Protein 4CSJ (pdb70)

InterPro domains:
  IPR000536 Nuclear hormone receptor, ligand-binding domain [PF00104] (558-735)
  IPR000536 Nuclear hormone receptor, ligand-binding domain [PS51843] (524-758)
  IPR000536 Nuclear hormone receptor, ligand-binding domain [SM00430] (565-729)
  IPR001409 Glucocorticoid receptor [PF02155] (26-401)
  IPR001409 Glucocorticoid receptor [PR00528] (26-46)
  IPR001409 Glucocorticoid receptor [PR00528] (76-96)
  IPR001409 Glucocorticoid receptor [PR00528] (109-129)
  IPR001409 Glucocorticoid receptor [PR00528] (275-296)
  IPR001409 Glucocorticoid receptor [PR00528] (322-340)
  IPR001409 Glucocorticoid receptor [PR00528] (382-401)
  IPR001628 Zinc finger, nuclear hormone receptor-type [PF00105] (420-487)
  IPR001628 Zinc finger, nuclear hormone receptor-type [PR00047] (421-437)
  IPR001628 Zinc finger, nuclear hormone receptor-type [PR00047] (437-452)
  IPR001628 Zinc finger, nuclear hormone receptor-type [PR00047] (470-478)
  IPR001628 Zinc finger, nuclear hormone receptor-type [PR00047] (478-486)
  IPR001628 Zinc finger, nuclear hormone receptor-type [PS00031] (421-447)
  IPR001628 Zinc fi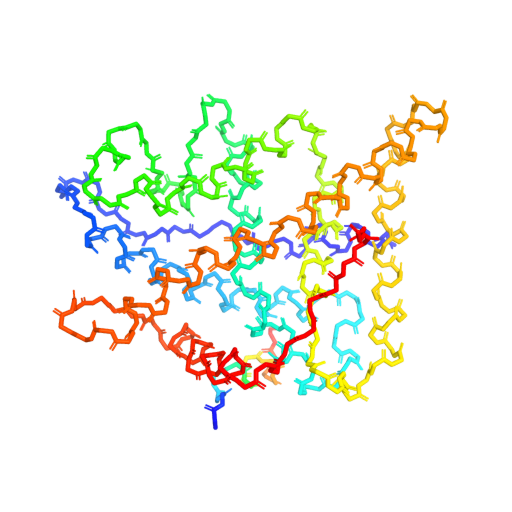nger, nuclear hormone receptor-type [PS51030] (418-493)
  IPR001628 Zinc finger, nuclear hormone receptor-type [SM00399] (418-489)
  IPR001723 Nuclear hormone receptor [PR00398] (482-492)
  IPR001723 Nuclear hormone receptor [PR00398] (566-587)

B-factor: mean 52.76, std 16.34, range [29.4, 136.4]

Foldseek 3Di:
DDLLVLLVVLPFDADALPDDVVDDDAPLVLLQSLQVLLLVVLVSVLVSQCSRPLSVVFPPVQNVQLSLVLSLLLLLLVQLVVQLVVDPPGWGPSHVNDICDPVNCPHPPNVLLCVLSPVSNVLCNVLVPDPSLSSLLSSLSSLFKAWPVGGPPRVSSVVSNVVSLVSNLVVLPVVDDDDVRSVVSSCSSLVSSLCSVVSVVSNVVVVLVCLPPCVSVRDHPPSVNVSSVVVVVCVVVVTMDGDGPDD/DPVVVVCVVPDDD

Radius of gyration: 18.14 Å; Cα contacts (8 Å, |Δi|>4): 291; chains: 2; bounding box: 51×47×48 Å

Organism: Homo sapiens (NCBI:txid9606)

GO terms:
  GO:0005634 nucleus (C, IDA)
  GO:0001228 DNA-binding transcription activator activity, RNA polymerase II-specific (F, IDA)
  GO:0071385 cellular response to glucocorticoid stimulus (P, IDA)
  GO:1902895 positive regulatio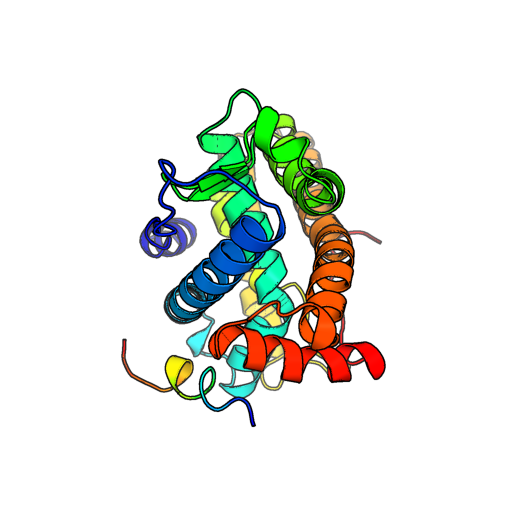n of miRNA transcription (P, IDA)
  GO:1990837 sequence-specific double-stranded DNA binding (F, IDA)
  GO:0019901 protein kinase binding (F, IPI)
  GO:0000977 RNA polymerase II transcription regulatory region sequence-specific DNA binding (F, IDA)
  GO:0000978 RNA polymerase II cis-regulatory region sequence-specific DNA binding (F, IDA)
  GO:0001227 DNA-binding transcription repressor activity, RNA polymerase II-specific (F, IDA)
  GO:0045944 positive regulation of transcription by RNA polymerase II (P, IDA)
  GO:0000122 negative regulation of transcription by RNA polymerase II (P, IDA)
  GO:0005515 protein binding (F, IPI)
  GO:0004879 nuclear receptor activity (F, IDA)
  GO:0005496 steroid binding (F, IDA)
  GO:0005737 cytoplasm (C, IDA)
  GO:0016607 nuclear speck (C, IDA)
  GO:0003700 DNA-binding transcription factor activity (F, IDA)
  GO:0006355 regulation of DNA-templated transcription (P, IDA)
  GO:0071383 cellular response to steroid hormone stimulus (P, IDA)
  GO:1990239 steroid hormone binding (F, IDA)

Sequence (260 aa):
PTLVSLLEVIEPEVLYAGYDSSVPDSTWRIMTTLNMLGGRQMIAAVKWAKAIPGFRNLHLDDQMTLLQYSWMSLMAFALGWRSYRQSSANLLCFAPDLIINEQRMTLPDMYDQCKHMLYVSSELHRLQVSYEEYLCMKTLLLLSSVPKDGLKSQELFDEIRMTYIKELGKAIVKREGNSSQNWQRFYQLTKLLDSMHEVVENLLNYCFQTFLDKTMSIEFPEMLAEIITNQIPKYSNGNIKKLLFHQENALLRRYLLDKDD

CATH classification: 1.10.565.10

Structure (mmCIF, N/CA/C/O backbone):
data_4CSJ
#
_entry.id   4CSJ
#
_cell.length_a   84.354
_cell.length_b   84.354
_cell.length_c   105.669
_cell.angle_alpha   90.00
_cell.angle_beta   90.00
_cell.angle_gamma   120.00
#
_symmetry.space_group_name_H-M   'P 32 2 1'
#
loop_
_entity.id
_entity.type
_entity.pdbx_description
1 polymer 'GLUCOCORTICOID RECEPTOR'
2 polymer 'NUCLEAR RECEPTOR COACTIVATOR 2'
3 non-polymer 1,2-ETHANEDIOL
4 non-polymer N-[(2S)-1-[[1-(4-fluorophenyl)indazol-4-yl]amino]propan-2-yl]-2,4,6-trimethyl-benzenesulfonamide
5 water water
#
loop_
_atom_site.group_PDB
_atom_site.id
_atom_site.type_symbol
_atom_site.label_atom_id
_atom_site.label_alt_id
_atom_site.label_comp_id
_atom_site.label_asym_id
_atom_site.label_entity_id
_atom_site.label_seq_id
_atom_site.pdbx_PDB_ins_code
_atom_site.Cartn_x
_atom_site.Cartn_y
_atom_site.Cartn_z
_atom_site.occupancy
_atom_site.B_iso_or_equiv
_atom_site.auth_seq_id
_atom_site.auth_comp_id
_atom_site.auth_asym_id
_atom_site.auth_atom_id
_atom_site.pdbx_PDB_model_num
ATOM 1 N N . PRO A 1 33 ? 23.328 24.163 40.866 1.00 70.50 530 PRO A N 1
ATOM 2 C CA . PRO A 1 33 ? 24.042 24.488 39.619 1.00 69.12 530 PRO A CA 1
ATOM 3 C C . PRO A 1 33 ? 23.144 25.167 38.594 1.00 67.43 530 PRO A C 1
ATOM 4 O O . PRO A 1 33 ? 22.032 24.688 38.357 1.00 67.09 530 PRO A O 1
ATOM 8 N N . THR A 1 34 ? 23.617 26.285 37.986 1.00 59.98 531 THR A N 1
ATOM 9 C CA . THR A 1 34 ? 22.858 26.991 36.940 1.00 58.10 531 THR A CA 1
ATOM 10 C C . THR A 1 34 ? 22.778 26.100 35.687 1.00 59.05 531 THR A C 1
ATOM 11 O O . THR A 1 34 ? 23.608 25.200 35.510 1.00 58.42 531 THR A O 1
ATOM 15 N N . LEU A 1 35 ? 21.786 26.343 34.831 1.00 52.70 532 LEU A N 1
ATOM 16 C CA . LEU A 1 35 ? 21.633 25.557 33.620 1.00 51.26 532 LEU A CA 1
ATOM 17 C C . LEU A 1 35 ? 22.787 25.799 32.650 1.00 49.89 532 LEU A C 1
ATOM 18 O O . LEU A 1 35 ? 23.371 24.838 32.174 1.00 48.93 532 LEU A O 1
ATOM 23 N N . VAL A 1 36 ? 23.203 27.058 32.479 1.00 44.93 533 VAL A N 1
ATOM 24 C CA . VAL A 1 36 ? 24.327 27.417 31.613 1.00 44.37 533 VAL A CA 1
ATOM 25 C C . VAL A 1 36 ? 25.658 26.781 32.111 1.00 47.37 533 VAL A C 1
ATOM 26 O O . VAL A 1 36 ? 26.467 26.361 31.277 1.00 46.05 533 VAL A O 1
ATOM 30 N N . SER A 1 37 ? 25.850 26.638 33.443 1.00 43.33 534 SER A N 1
ATOM 31 C CA . SER A 1 37 ? 27.086 26.013 33.962 1.00 42.58 534 SER A CA 1
ATOM 32 C C . SER A 1 37 ? 27.118 24.505 33.655 1.00 44.82 534 SER A C 1
ATOM 33 O O . SER A 1 37 ? 28.195 23.923 33.559 1.00 44.07 534 SER A O 1
ATOM 36 N N . LEU A 1 38 ? 25.931 23.882 33.519 1.00 41.90 535 LEU A N 1
ATOM 37 C CA . LEU A 1 38 ? 25.805 22.471 33.147 1.00 41.99 535 LEU A CA 1
ATOM 38 C C . LEU A 1 38 ? 26.173 22.296 31.650 1.00 46.05 535 LEU A C 1
ATOM 39 O O . LEU A 1 38 ? 26.761 21.288 31.288 1.00 47.25 535 LEU A O 1
ATOM 44 N N . LEU A 1 39 ? 25.893 23.312 30.813 1.00 41.36 536 LEU A N 1
ATOM 45 C CA . LEU A 1 39 ? 26.260 23.321 29.393 1.00 40.49 536 LEU A CA 1
ATOM 46 C C . LEU A 1 39 ? 27.752 23.575 29.251 1.00 44.80 536 LEU A C 1
ATOM 47 O O . LEU A 1 39 ? 28.397 23.022 28.359 1.00 44.63 536 LEU A O 1
ATOM 52 N N . GLU A 1 40 ? 28.304 24.414 30.132 1.00 41.34 537 GLU A N 1
ATOM 53 C CA . GLU A 1 40 ? 29.733 24.732 30.100 1.00 40.18 537 GLU A CA 1
ATOM 54 C C . GLU A 1 40 ? 30.583 23.497 30.390 1.00 41.96 537 GLU A C 1
ATOM 55 O O . GLU A 1 40 ? 31.539 23.242 29.675 1.00 41.58 537 GLU A O 1
ATOM 61 N N . VAL A 1 41 ? 30.257 22.761 31.450 1.00 38.47 538 VAL A N 1
ATOM 62 C CA . VAL A 1 41 ? 31.075 21.641 31.908 1.00 38.61 538 VAL A CA 1
ATOM 63 C C . VAL A 1 41 ? 31.140 20.484 30.881 1.00 42.53 538 VAL A C 1
ATOM 64 O O . VAL A 1 41 ? 32.121 19.751 30.866 1.00 42.83 538 VAL A O 1
ATOM 68 N N . ILE A 1 42 ? 30.156 20.377 29.984 1.00 38.82 539 ILE A N 1
ATOM 69 C CA . ILE A 1 42 ? 30.146 19.295 28.988 1.00 37.21 539 ILE A CA 1
ATOM 70 C C . ILE A 1 42 ? 30.755 19.725 27.635 1.00 40.16 539 ILE A C 1
ATOM 71 O O . ILE A 1 42 ? 30.718 18.943 26.688 1.00 40.62 539 ILE A O 1
ATOM 76 N N . GLU A 1 43 ? 31.379 20.912 27.571 1.00 34.62 540 GLU A N 1
ATOM 77 C CA . GLU A 1 43 ? 32.046 21.381 26.365 1.00 35.25 540 GLU A CA 1
ATOM 78 C C . GLU A 1 43 ? 33.063 20.346 25.885 1.00 41.66 540 GLU A C 1
ATOM 79 O O . GLU A 1 43 ? 33.970 19.984 26.640 1.00 41.71 540 GLU A O 1
ATOM 85 N N . PRO A 1 44 ? 32.914 19.851 24.637 1.00 39.35 541 PRO A N 1
ATOM 86 C CA . PRO A 1 44 ? 33.849 18.829 24.133 1.00 39.20 541 PRO A CA 1
ATOM 87 C C . PRO A 1 44 ? 35.310 19.268 24.156 1.00 43.10 541 PRO A C 1
ATOM 88 O O . PRO A 1 44 ? 35.602 20.451 23.982 1.00 42.96 541 PRO A O 1
ATOM 92 N N . GLU A 1 45 ? 36.225 18.311 24.374 1.00 40.34 542 GLU A N 1
ATOM 93 C CA . GLU A 1 45 ? 37.659 18.594 24.366 1.00 40.81 542 GLU A CA 1
ATOM 94 C C . GLU A 1 45 ? 38.104 18.920 22.940 1.00 44.70 542 GLU A C 1
ATOM 95 O O . GLU A 1 45 ? 37.449 18.494 21.991 1.00 43.82 542 GLU A O 1
ATOM 101 N N . VAL A 1 46 ? 39.203 19.682 22.799 1.00 41.20 543 VAL A N 1
ATOM 102 C CA . VAL A 1 46 ? 39.772 20.052 21.508 1.00 40.64 543 VAL A CA 1
ATOM 103 C C . VAL A 1 46 ? 40.425 18.821 20.853 1.00 43.93 543 VAL A C 1
ATOM 104 O O . VAL A 1 46 ? 41.254 18.160 21.471 1.00 43.81 543 VAL A O 1
ATOM 108 N N . LEU A 1 47 ? 39.993 18.475 19.636 1.00 40.17 544 LEU A N 1
ATOM 109 C CA . LEU A 1 47 ? 40.596 17.342 18.932 1.00 39.38 544 LEU A CA 1
ATOM 110 C C . LEU A 1 47 ? 41.655 17.827 17.940 1.00 43.20 544 LEU A C 1
ATOM 111 O O . LEU A 1 47 ? 41.531 18.916 17.375 1.00 40.86 544 LEU A O 1
ATOM 116 N N . TYR A 1 48 ? 42.695 17.014 17.740 1.00 42.41 545 TYR A N 1
ATOM 117 C CA . TYR A 1 48 ? 43.771 17.285 16.778 1.00 42.93 545 TYR A CA 1
ATOM 118 C C . TYR A 1 48 ? 43.456 16.563 15.468 1.00 43.38 545 TYR A C 1
ATOM 119 O O . TYR A 1 48 ? 42.898 15.483 15.507 1.00 41.10 545 TYR A O 1
ATOM 128 N N . ALA A 1 49 ? 43.823 17.138 14.321 1.00 38.97 546 ALA A N 1
ATOM 129 C CA . ALA A 1 49 ? 43.559 16.516 13.020 1.00 38.48 546 ALA A CA 1
ATOM 130 C C . ALA A 1 49 ? 44.513 15.363 12.697 1.00 46.86 546 ALA A C 1
ATOM 131 O O . ALA A 1 49 ? 44.121 14.434 11.997 1.00 47.86 546 ALA A O 1
ATOM 133 N N . GLY A 1 50 ? 45.739 15.425 13.222 1.00 44.70 547 GLY A N 1
ATOM 134 C CA . GLY A 1 50 ? 46.805 14.472 12.927 1.00 44.50 547 GLY A CA 1
ATOM 135 C C . GLY A 1 50 ? 47.413 14.845 11.587 1.00 48.95 547 GLY A C 1
ATOM 136 O O . GLY A 1 50 ? 47.800 13.981 10.795 1.00 48.40 547 GLY A O 1
ATOM 137 N N . TYR A 1 51 ? 47.456 16.154 11.316 1.00 46.74 548 TYR A N 1
ATOM 138 C CA . TYR A 1 51 ? 47.940 16.720 10.060 1.00 46.50 548 TYR A CA 1
ATOM 139 C C . TYR A 1 51 ? 49.457 16.997 10.068 1.00 54.01 548 TYR A C 1
ATOM 140 O O . TYR A 1 51 ? 49.937 17.884 10.784 1.00 51.60 548 TYR A O 1
ATOM 149 N N . ASP A 1 52 ? 50.194 16.216 9.250 1.00 54.93 549 ASP A N 1
ATOM 150 C CA . ASP A 1 52 ? 51.640 16.315 9.069 1.00 56.03 549 ASP A CA 1
ATOM 151 C C . ASP A 1 52 ? 51.957 17.550 8.217 1.00 60.72 549 ASP A C 1
ATOM 152 O O . ASP A 1 52 ? 51.884 17.481 6.986 1.00 61.18 549 ASP A O 1
ATOM 157 N N . SER A 1 53 ? 52.307 18.678 8.864 1.00 55.82 550 SER A N 1
ATOM 158 C CA . SER A 1 53 ? 52.613 19.929 8.158 1.00 56.00 550 SER A CA 1
ATOM 159 C C . SER A 1 53 ? 53.978 19.928 7.409 1.00 60.78 550 SER A C 1
ATOM 160 O O . SER A 1 53 ? 54.286 20.912 6.724 1.00 60.65 550 SER A O 1
ATOM 163 N N . SER A 1 54 ? 54.790 18.851 7.552 1.00 57.58 551 SER A N 1
ATOM 164 C CA . SER A 1 54 ? 56.081 18.711 6.861 1.00 58.50 551 SER A CA 1
ATOM 165 C C . SER A 1 54 ? 55.827 18.380 5.379 1.00 64.94 551 SER A C 1
ATOM 166 O O . SER A 1 54 ? 56.491 18.929 4.500 1.00 66.33 551 SER A O 1
ATOM 169 N N . VAL A 1 55 ? 54.820 17.515 5.122 1.00 60.98 552 VAL A N 1
ATOM 170 C CA . VAL A 1 55 ? 54.303 17.101 3.810 1.00 59.36 552 VAL A CA 1
ATOM 171 C C . VAL A 1 55 ? 53.566 18.350 3.234 1.00 60.09 552 VAL A C 1
ATOM 172 O O . VAL A 1 55 ? 52.979 19.109 4.018 1.00 60.37 552 VAL A O 1
ATOM 176 N N . PRO A 1 56 ? 53.620 18.640 1.909 1.00 52.22 553 PRO A N 1
ATOM 177 C CA . PRO A 1 56 ? 52.954 19.862 1.411 1.00 50.41 553 PRO A CA 1
ATOM 178 C C . PRO A 1 56 ? 51.429 19.779 1.435 1.00 51.47 553 PRO A C 1
ATOM 179 O O . PRO A 1 56 ? 50.876 18.691 1.598 1.00 51.86 553 PRO A O 1
ATOM 183 N N . ASP A 1 57 ? 50.753 20.929 1.284 1.00 44.91 554 ASP A N 1
ATOM 184 C CA . ASP A 1 57 ? 49.299 21.021 1.293 1.00 43.54 554 ASP A CA 1
ATOM 185 C C . ASP A 1 57 ? 48.669 20.761 -0.069 1.00 47.38 554 ASP A C 1
ATOM 186 O O . ASP A 1 57 ? 49.239 21.092 -1.108 1.00 47.97 554 ASP A O 1
ATOM 191 N N . SER A 1 58 ? 47.414 20.313 -0.041 1.00 42.00 555 SER A N 1
ATOM 192 C CA . SER A 1 58 ? 46.542 20.211 -1.205 1.00 40.15 555 SER A CA 1
ATOM 193 C C . SER A 1 58 ? 45.106 20.292 -0.699 1.00 44.87 555 SER A C 1
ATOM 194 O O . SER A 1 58 ? 44.858 20.053 0.486 1.00 45.34 555 SER A O 1
ATOM 197 N N . THR A 1 59 ? 44.184 20.709 -1.562 1.00 41.97 556 THR A N 1
ATOM 198 C CA . THR A 1 59 ? 42.772 20.807 -1.223 1.00 41.59 556 THR A CA 1
ATOM 199 C C . THR A 1 59 ? 42.213 19.425 -0.821 1.00 43.96 556 THR A C 1
ATOM 200 O O . THR A 1 59 ? 41.579 19.324 0.220 1.00 42.87 556 THR A O 1
ATOM 204 N N . TRP A 1 60 ? 42.467 18.382 -1.647 1.00 39.74 557 TRP A N 1
ATOM 205 C CA . TRP A 1 60 ? 42.003 17.001 -1.451 1.00 38.26 557 TRP A CA 1
ATOM 206 C C . TRP A 1 60 ? 42.478 16.462 -0.116 1.00 40.22 557 TRP A C 1
ATOM 207 O O . TRP A 1 60 ? 41.703 15.866 0.614 1.00 38.66 557 TRP A O 1
ATOM 218 N N . ARG A 1 61 ? 43.750 16.691 0.197 1.00 38.26 558 ARG A N 1
ATOM 219 C CA . ARG A 1 61 ? 44.384 16.303 1.447 1.00 38.91 558 ARG A CA 1
ATOM 220 C C . ARG A 1 61 ? 43.711 16.993 2.634 1.00 41.68 558 ARG A C 1
ATOM 221 O O . ARG A 1 61 ? 43.439 16.331 3.634 1.00 39.76 558 ARG A O 1
ATOM 229 N N . ILE A 1 62 ? 43.472 18.310 2.537 1.00 38.77 559 ILE A N 1
ATOM 230 C CA . ILE A 1 62 ? 42.831 19.044 3.635 1.00 39.02 559 ILE A CA 1
ATOM 231 C C . ILE A 1 62 ? 41.371 18.573 3.823 1.00 42.51 559 ILE A C 1
ATOM 232 O O . ILE A 1 62 ? 40.959 18.285 4.954 1.00 41.01 559 ILE A O 1
ATOM 237 N N . MET A 1 63 ? 40.640 18.411 2.704 1.00 39.46 560 MET A N 1
ATOM 238 C CA . MET A 1 63 ? 39.256 17.962 2.715 1.00 38.89 560 MET A CA 1
ATOM 239 C C . MET A 1 63 ? 39.143 16.591 3.348 1.00 41.36 560 MET A C 1
ATOM 240 O O . MET A 1 63 ? 38.320 16.413 4.240 1.00 40.54 560 MET A O 1
ATOM 245 N N . THR A 1 64 ? 39.991 15.639 2.920 1.00 39.17 561 THR A N 1
ATOM 246 C CA . THR A 1 64 ? 40.023 14.259 3.441 1.00 39.65 561 THR A CA 1
ATOM 247 C C . THR A 1 64 ? 40.234 14.236 4.964 1.00 42.49 561 THR A C 1
ATOM 248 O O . THR A 1 64 ? 39.459 13.593 5.670 1.00 42.17 561 THR A O 1
ATOM 252 N N . THR A 1 65 ? 41.270 14.958 5.445 1.00 38.44 562 THR A N 1
ATOM 253 C CA . THR A 1 65 ? 41.632 15.135 6.860 1.00 38.21 562 THR A CA 1
ATOM 254 C C . THR A 1 65 ? 40.453 15.744 7.635 1.00 40.63 562 THR A C 1
ATOM 255 O O . THR A 1 65 ? 40.163 15.282 8.730 1.00 40.56 562 THR A O 1
ATOM 259 N N . LEU A 1 66 ? 39.794 16.784 7.077 1.00 35.96 563 LEU A N 1
ATOM 260 C CA . LEU A 1 66 ? 38.662 17.444 7.741 1.00 35.55 563 LEU A CA 1
ATOM 261 C C . LEU A 1 66 ? 37.439 16.529 7.869 1.00 36.70 563 LEU A C 1
ATOM 262 O O . LEU A 1 66 ? 36.751 16.582 8.884 1.00 34.24 563 LEU A O 1
ATOM 267 N N . ASN A 1 67 ? 37.227 15.640 6.885 1.00 32.54 564 ASN A N 1
ATOM 268 C CA . ASN A 1 67 ? 36.141 14.664 6.940 1.00 32.24 564 ASN A CA 1
ATOM 269 C C . ASN A 1 67 ? 36.393 13.660 8.051 1.00 37.40 564 ASN A C 1
ATOM 270 O O . ASN A 1 67 ? 35.480 13.409 8.834 1.00 38.21 564 ASN A O 1
ATOM 275 N N . MET A 1 68 ? 37.634 13.120 8.153 1.00 33.84 565 MET A N 1
ATOM 276 C CA . MET A 1 68 ? 38.022 12.185 9.226 1.00 33.72 565 MET A CA 1
ATOM 277 C C . MET A 1 68 ? 37.920 12.867 10.595 1.00 35.83 565 MET A C 1
ATOM 278 O O . MET A 1 68 ? 37.340 12.302 11.516 1.00 35.35 565 MET A O 1
ATOM 283 N N . LEU A 1 69 ? 38.383 14.115 10.693 1.00 31.64 566 LEU A N 1
ATOM 284 C CA . LEU A 1 69 ? 38.263 14.923 11.904 1.00 31.18 566 LEU A CA 1
ATOM 285 C C . LEU A 1 69 ? 36.779 15.130 12.254 1.00 36.33 566 LEU A C 1
ATOM 286 O O . LEU A 1 69 ? 36.392 14.974 13.413 1.00 36.31 566 LEU A O 1
ATOM 291 N N . GLY A 1 70 ? 35.964 15.408 11.233 1.00 33.13 567 GLY A N 1
ATOM 292 C CA . GLY A 1 70 ? 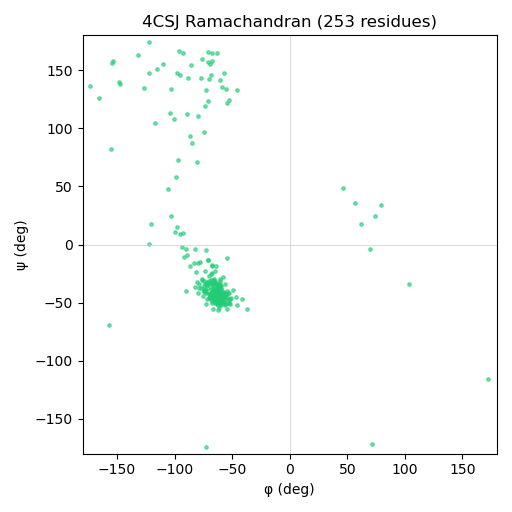34.529 15.613 11.368 1.00 31.46 567 GLY A CA 1
ATOM 293 C C . GLY A 1 70 ? 33.787 14.447 11.994 1.00 33.44 567 GLY A C 1
ATOM 294 O O . GLY A 1 70 ? 32.874 14.662 12.789 1.00 31.23 567 GLY A O 1
ATOM 295 N N . GLY A 1 71 ? 34.149 13.214 11.617 1.00 31.78 568 GLY A N 1
ATOM 296 C CA . GLY A 1 71 ? 33.531 12.022 12.202 1.00 31.11 568 GLY A CA 1
ATOM 297 C C . GLY A 1 71 ? 33.823 11.919 13.694 1.00 34.66 568 GLY A C 1
ATOM 298 O O . GLY A 1 71 ? 32.950 11.549 14.482 1.00 34.24 568 GLY A O 1
ATOM 299 N N . ARG A 1 72 ? 35.042 12.308 14.102 1.00 31.63 569 ARG A N 1
ATOM 300 C CA . ARG A 1 72 ? 35.455 12.286 15.516 1.00 32.69 569 ARG A CA 1
ATOM 301 C C . ARG A 1 72 ? 34.766 13.371 16.318 1.00 36.80 569 ARG A C 1
ATOM 302 O O . ARG A 1 72 ? 34.383 13.129 17.466 1.00 37.92 569 ARG A O 1
ATOM 310 N N . GLN A 1 73 ? 34.530 14.548 15.690 1.00 32.60 570 GLN A N 1
ATOM 311 C CA . GLN A 1 73 ? 33.793 15.639 16.319 1.00 32.55 570 GLN A CA 1
ATOM 312 C C . GLN A 1 73 ? 32.352 15.205 16.550 1.00 36.68 570 GLN A C 1
ATOM 313 O O . GLN A 1 73 ? 31.794 15.509 17.602 1.00 37.13 570 GLN A O 1
ATOM 319 N N . MET A 1 74 ? 31.774 14.445 15.603 1.00 32.87 571 MET A N 1
ATOM 320 C CA . MET A 1 74 ? 30.376 14.008 15.689 1.00 32.88 571 MET A CA 1
ATOM 321 C C . MET A 1 74 ? 30.155 12.859 16.668 1.00 37.78 571 MET A C 1
ATOM 322 O O . MET A 1 74 ? 29.095 12.818 17.294 1.00 37.42 571 MET A O 1
ATOM 327 N N . ILE A 1 75 ? 31.157 11.966 16.853 1.00 35.01 572 ILE A N 1
ATOM 328 C CA . ILE A 1 75 ? 31.093 10.924 17.900 1.00 33.97 572 ILE A CA 1
ATOM 329 C C . ILE A 1 75 ? 31.098 11.664 19.267 1.00 35.65 572 ILE A C 1
ATOM 330 O O . ILE A 1 75 ? 30.311 11.335 20.126 1.00 34.63 572 ILE A O 1
ATOM 335 N N . ALA A 1 76 ? 31.932 12.711 19.416 1.00 32.42 573 ALA A N 1
ATOM 336 C CA . ALA A 1 76 ? 31.997 13.516 20.633 1.00 32.43 573 ALA A CA 1
ATOM 337 C C . ALA A 1 76 ? 30.698 14.331 20.822 1.00 37.92 573 ALA A C 1
ATOM 338 O O . ALA A 1 76 ? 30.305 14.577 21.964 1.00 37.84 573 ALA A O 1
ATOM 340 N N . ALA A 1 77 ? 30.030 14.729 19.703 1.00 35.48 574 ALA A N 1
ATOM 341 C CA . ALA A 1 77 ? 28.775 15.498 19.726 1.00 34.49 574 ALA A CA 1
ATOM 342 C C . ALA A 1 77 ? 27.634 14.700 20.322 1.00 37.09 574 ALA A C 1
ATOM 343 O O . ALA A 1 77 ? 26.792 15.274 21.016 1.00 37.17 574 ALA A O 1
ATOM 345 N N . VAL A 1 78 ? 27.622 13.370 20.090 1.00 33.49 575 VAL A N 1
ATOM 346 C CA . VAL A 1 78 ? 26.618 12.447 20.659 1.00 33.46 575 VAL A CA 1
ATOM 347 C C . VAL A 1 78 ? 26.769 12.407 22.190 1.00 40.51 575 VAL A C 1
ATOM 348 O O . VAL A 1 78 ? 25.784 12.539 22.920 1.00 41.27 575 VAL A O 1
ATOM 352 N N . LYS A 1 79 ? 28.010 12.255 22.670 1.00 38.16 576 LYS A N 1
ATOM 353 C CA . LYS A 1 79 ? 28.302 12.213 24.089 1.00 37.95 576 LYS A CA 1
ATOM 354 C C . LYS A 1 79 ? 27.864 13.529 24.739 1.00 41.40 576 LYS A C 1
ATOM 355 O O . LYS A 1 79 ? 27.276 13.518 25.815 1.00 39.82 576 LYS A O 1
ATOM 361 N N . TRP A 1 80 ? 28.140 14.653 24.063 1.00 37.79 577 TRP A N 1
ATOM 362 C CA . TRP A 1 80 ? 27.794 15.997 24.509 1.00 36.69 577 TRP A CA 1
ATOM 363 C C . TRP A 1 80 ? 26.269 16.162 24.648 1.00 41.04 577 TRP A C 1
ATOM 364 O O . TRP A 1 80 ? 25.798 16.516 25.730 1.00 41.00 577 TRP A O 1
ATOM 375 N N . ALA A 1 81 ? 25.507 15.861 23.572 1.00 38.83 578 ALA A N 1
ATOM 376 C CA . ALA A 1 81 ? 24.038 15.941 23.519 1.00 38.87 578 ALA A CA 1
ATOM 377 C C . ALA A 1 81 ? 23.390 15.140 24.662 1.00 43.35 578 ALA A C 1
ATOM 378 O O . ALA A 1 81 ? 22.493 15.647 25.333 1.00 44.55 578 ALA A O 1
ATOM 380 N N . LYS A 1 82 ? 23.859 13.909 24.890 1.00 37.49 579 LYS A N 1
ATOM 381 C CA . LYS A 1 82 ? 23.349 13.038 25.947 1.00 37.52 579 LYS A CA 1
ATOM 382 C C . LYS A 1 82 ? 23.461 13.677 27.327 1.00 39.93 579 LYS A C 1
ATOM 383 O O . LYS A 1 82 ? 22.664 13.361 28.201 1.00 39.09 579 LYS A O 1
ATOM 389 N N . ALA A 1 83 ? 24.437 14.576 27.522 1.00 36.17 580 ALA A N 1
ATOM 390 C CA . ALA A 1 83 ? 24.639 15.234 28.804 1.00 36.57 580 ALA A CA 1
ATOM 391 C C . ALA A 1 83 ? 23.910 16.604 28.926 1.00 42.67 580 ALA A C 1
ATOM 392 O O . ALA A 1 83 ? 23.967 17.223 29.982 1.00 43.14 580 ALA A O 1
ATOM 394 N N . ILE A 1 84 ? 23.213 17.063 27.857 1.00 40.66 581 ILE A N 1
ATOM 395 C CA . ILE A 1 84 ? 22.438 18.306 27.870 1.00 40.09 581 ILE A CA 1
ATOM 396 C C . ILE A 1 84 ? 21.176 18.067 28.704 1.00 46.03 581 ILE A C 1
ATOM 397 O O . ILE A 1 84 ? 20.364 17.233 28.307 1.00 45.87 581 ILE A O 1
ATOM 402 N N . PRO A 1 85 ? 20.942 18.804 29.817 1.00 45.00 582 PRO A N 1
ATOM 403 C CA . PRO A 1 85 ? 19.716 18.553 30.606 1.00 45.11 582 PRO A CA 1
ATOM 404 C C . PRO A 1 85 ? 18.446 18.604 29.763 1.00 48.40 582 PRO A C 1
ATOM 405 O O . PRO A 1 85 ? 18.252 19.554 29.011 1.00 50.18 582 PRO A O 1
ATOM 409 N N . GLY A 1 86 ? 17.673 17.525 29.814 1.00 43.92 583 GLY A N 1
ATOM 410 C CA . GLY A 1 86 ? 16.428 17.380 29.064 1.00 44.04 583 GLY A CA 1
ATOM 411 C C . GLY A 1 86 ? 16.481 16.484 27.835 1.00 48.88 583 GLY A C 1
ATOM 412 O O . GLY A 1 86 ? 15.495 15.798 27.522 1.00 47.36 583 GLY A O 1
ATOM 413 N N . PHE A 1 87 ? 17.644 16.482 27.127 1.00 45.46 584 PHE A N 1
ATOM 414 C CA . PHE A 1 87 ? 17.855 15.752 25.871 1.00 43.86 584 PHE A CA 1
ATOM 415 C C . PHE A 1 87 ? 17.510 14.258 25.960 1.00 49.13 584 PHE A C 1
ATOM 416 O O . PHE A 1 87 ? 16.748 13.778 25.123 1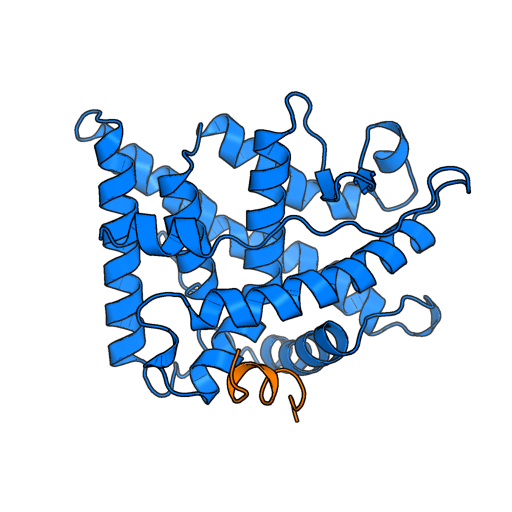.00 48.02 584 PHE A O 1
ATOM 424 N N . ARG A 1 88 ? 18.040 13.546 26.974 1.00 48.27 585 ARG A N 1
ATOM 425 C CA . ARG A 1 88 ? 17.792 12.112 27.184 1.00 49.70 585 ARG A CA 1
ATOM 426 C C . ARG A 1 88 ? 16.331 11.770 27.493 1.00 55.98 585 ARG A C 1
ATOM 427 O O . ARG A 1 88 ? 15.925 10.614 27.327 1.00 55.76 585 ARG A O 1
ATOM 435 N N . ASN A 1 89 ? 15.543 12.770 27.918 1.00 53.47 586 ASN A N 1
ATOM 436 C CA . ASN A 1 89 ? 14.121 12.581 28.209 1.00 53.70 586 ASN A CA 1
ATOM 437 C C . ASN A 1 89 ? 13.271 12.531 26.934 1.00 57.19 586 ASN A C 1
ATOM 438 O O . ASN A 1 89 ? 12.128 12.082 26.986 1.00 58.57 586 ASN A O 1
ATOM 443 N N . LEU A 1 90 ? 13.827 12.957 25.786 1.00 52.28 587 LEU A N 1
ATOM 444 C CA . LEU A 1 90 ? 13.116 12.889 24.502 1.00 51.36 587 LEU A CA 1
ATOM 445 C C . LEU A 1 90 ? 13.147 11.444 24.046 1.00 54.33 587 LEU A C 1
ATOM 446 O O . LEU A 1 90 ? 13.984 10.665 24.518 1.00 52.87 587 LEU A O 1
ATOM 451 N N . HIS A 1 91 ? 12.231 11.068 23.149 1.00 52.43 588 HIS A N 1
ATOM 452 C CA . HIS A 1 91 ? 12.217 9.715 22.591 1.00 52.73 588 HIS A CA 1
ATOM 453 C C . HIS A 1 91 ? 13.558 9.497 21.877 1.00 55.21 588 HIS A C 1
ATOM 454 O O . HIS A 1 91 ? 14.070 10.425 21.251 1.00 53.96 588 HIS A O 1
ATOM 461 N N . LEU A 1 92 ? 14.124 8.288 21.987 1.00 51.03 589 LEU A N 1
ATOM 462 C CA . LEU A 1 92 ? 15.388 7.913 21.356 1.00 50.07 589 LEU A CA 1
ATOM 463 C C . LEU A 1 92 ? 15.430 8.284 19.851 1.00 49.26 589 LEU A C 1
ATOM 464 O O . LEU A 1 92 ? 16.455 8.795 19.389 1.00 47.57 589 LEU A O 1
ATOM 469 N N . ASP A 1 93 ? 14.291 8.105 19.128 1.00 42.66 590 ASP A N 1
ATOM 470 C CA . ASP A 1 93 ? 14.146 8.468 17.718 1.00 41.94 590 ASP A CA 1
ATOM 471 C C . ASP A 1 93 ? 14.308 9.977 17.508 1.00 45.06 590 ASP A C 1
ATOM 472 O O . ASP A 1 93 ? 14.868 10.374 16.496 1.00 44.40 590 ASP A O 1
ATOM 477 N N . ASP A 1 94 ? 13.849 10.811 18.470 1.00 42.00 591 ASP A N 1
ATOM 478 C CA . ASP A 1 94 ? 13.973 12.276 18.418 1.00 41.35 591 ASP A CA 1
ATOM 479 C C . ASP A 1 94 ? 15.397 12.689 18.690 1.00 45.40 591 ASP A C 1
ATOM 480 O O . ASP A 1 94 ? 15.846 13.680 18.129 1.00 44.87 591 ASP A O 1
ATOM 485 N N . GLN A 1 95 ? 16.104 11.942 19.565 1.00 41.78 592 GLN A N 1
ATOM 486 C CA . GLN A 1 95 ? 17.510 12.195 19.868 1.00 41.61 592 GLN A CA 1
ATOM 487 C C . GLN A 1 95 ? 18.337 12.046 18.556 1.00 44.15 592 GLN A C 1
ATOM 488 O O . GLN A 1 95 ? 19.084 12.956 18.194 1.00 42.49 592 GLN A O 1
ATOM 494 N N . MET A 1 96 ? 18.127 10.917 17.837 1.00 40.27 593 MET A N 1
ATOM 495 C CA . MET A 1 96 ? 18.739 10.553 16.562 1.00 40.28 593 MET A CA 1
ATOM 496 C C . MET A 1 96 ? 18.441 11.596 15.501 1.00 40.74 593 MET A C 1
ATOM 497 O O . MET A 1 96 ? 19.355 12.073 14.826 1.00 38.96 593 MET A O 1
ATOM 502 N N . THR A 1 97 ? 17.158 11.955 15.370 1.00 37.05 594 THR A N 1
ATOM 503 C CA . THR A 1 97 ? 16.631 12.934 14.421 1.00 36.79 594 THR A CA 1
ATOM 504 C C . THR A 1 97 ? 17.352 14.290 14.559 1.00 40.00 594 THR A C 1
ATOM 505 O O . THR A 1 97 ? 17.886 14.807 13.575 1.00 39.55 594 THR A O 1
ATOM 509 N N . LEU A 1 98 ? 17.345 14.846 15.784 1.00 36.10 595 LEU A N 1
ATOM 510 C CA . LEU A 1 98 ? 17.905 16.148 16.130 1.00 35.82 595 LEU A CA 1
ATOM 511 C C . LEU A 1 98 ? 19.390 16.218 15.851 1.00 39.45 595 LEU A C 1
ATOM 512 O O . LEU A 1 98 ? 19.852 17.232 15.333 1.00 38.95 595 LEU A O 1
ATOM 517 N N . LEU A 1 99 ? 20.140 15.142 16.175 1.00 36.41 596 LEU A N 1
ATOM 518 C CA . LEU A 1 99 ? 21.586 15.091 15.910 1.00 34.95 596 LEU A CA 1
ATOM 519 C C . LEU A 1 99 ? 21.852 15.026 14.407 1.00 35.87 596 LEU A C 1
ATOM 520 O O . LEU A 1 99 ? 22.757 15.690 13.926 1.00 35.46 596 LEU A O 1
ATOM 525 N N . GLN A 1 100 ? 21.032 14.286 13.668 1.00 32.38 597 GLN A N 1
ATOM 526 C CA . GLN A 1 100 ? 21.171 14.144 12.214 1.00 33.92 597 GLN A CA 1
ATOM 527 C C . GLN A 1 100 ? 20.821 15.414 11.431 1.00 38.27 597 GLN A C 1
ATOM 528 O O . GLN A 1 100 ? 21.496 15.712 10.445 1.00 37.52 597 GLN A O 1
ATOM 534 N N . TYR A 1 101 ? 19.856 16.199 11.908 1.00 36.09 598 TYR A N 1
ATOM 535 C CA . TYR A 1 101 ? 19.510 17.467 11.280 1.00 37.17 598 TYR A CA 1
ATOM 536 C C . TYR A 1 101 ? 20.542 18.526 11.583 1.00 41.05 598 TYR A C 1
ATOM 537 O O . TYR A 1 101 ? 20.917 19.267 10.687 1.00 41.29 598 TYR A O 1
ATOM 546 N N . SER A 1 102 ? 20.990 18.621 12.852 1.00 37.49 599 SER A N 1
ATOM 547 C CA . SER A 1 102 ? 21.832 19.718 13.322 1.00 36.43 599 SER A CA 1
ATOM 548 C C . SER A 1 102 ? 23.335 19.516 13.246 1.00 39.29 599 SER A C 1
ATOM 549 O O . SER A 1 102 ? 24.065 20.487 13.433 1.00 39.43 599 SER A O 1
ATOM 552 N N . TRP A 1 103 ? 23.816 18.297 12.978 1.00 36.59 600 TRP A N 1
ATOM 553 C CA . TRP A 1 103 ? 25.255 17.988 12.950 1.00 36.01 600 TRP A CA 1
ATOM 554 C C . TRP A 1 103 ? 26.151 19.113 12.364 1.00 36.79 600 TRP A C 1
ATOM 555 O O . TRP A 1 103 ? 27.065 19.566 13.058 1.00 34.55 600 TRP A O 1
ATOM 566 N N . MET A 1 104 ? 25.868 19.582 11.120 1.00 33.09 601 MET A N 1
ATOM 567 C CA . MET A 1 104 ? 26.671 20.623 10.455 1.00 32.62 601 MET A CA 1
ATOM 568 C C . MET A 1 104 ? 26.500 21.995 11.111 1.00 36.65 601 MET A C 1
ATOM 569 O O . MET A 1 104 ? 27.452 22.770 11.157 1.00 35.99 601 MET A O 1
ATOM 574 N N . SER A 1 105 ? 25.304 22.268 11.672 1.00 35.47 602 SER A N 1
ATOM 575 C CA . SER A 1 105 ? 25.018 23.528 12.363 1.00 35.61 602 SER A CA 1
ATOM 576 C C . SER A 1 105 ? 25.856 23.612 13.637 1.00 38.21 602 SER A C 1
ATOM 577 O O . SER A 1 105 ? 26.519 24.630 13.878 1.00 37.33 602 SER A O 1
ATOM 580 N N . LEU A 1 106 ? 25.901 22.498 14.394 1.00 32.94 603 LEU A N 1
ATOM 581 C CA . LEU A 1 106 ? 26.705 22.385 15.612 1.00 32.66 603 LEU A CA 1
ATOM 582 C C . LEU A 1 106 ? 28.190 22.591 15.300 1.00 36.72 603 LEU A C 1
ATOM 583 O O . LEU A 1 106 ? 28.854 23.422 15.938 1.00 34.86 603 LEU A O 1
ATOM 588 N N . MET A 1 107 ? 28.681 21.889 14.263 1.00 33.61 604 MET A N 1
ATOM 589 C CA . MET A 1 107 ? 30.085 21.921 13.858 1.00 33.43 604 MET A CA 1
ATOM 590 C C . MET A 1 107 ? 30.545 23.273 13.337 1.00 39.95 604 MET A C 1
ATOM 591 O O . MET A 1 107 ? 31.599 23.747 13.764 1.00 39.91 604 MET A O 1
ATOM 596 N N . ALA A 1 108 ? 29.765 23.911 12.452 1.00 36.98 605 ALA A N 1
ATOM 597 C CA . ALA A 1 108 ? 30.114 25.244 11.955 1.00 36.48 605 ALA A CA 1
ATOM 598 C C . ALA A 1 108 ? 30.040 26.285 13.100 1.00 38.30 605 ALA A C 1
ATOM 599 O O . ALA A 1 108 ? 30.890 27.170 13.157 1.00 37.48 605 ALA A O 1
ATOM 601 N N . PHE A 1 109 ? 29.056 26.155 14.022 1.00 34.26 606 PHE A N 1
ATOM 602 C CA . PHE A 1 109 ? 28.943 27.084 15.164 1.00 35.32 606 PHE A CA 1
ATOM 603 C C . PHE A 1 109 ? 30.110 26.933 16.137 1.00 39.62 606 PHE A C 1
ATOM 604 O O . PHE A 1 109 ? 30.778 27.931 16.433 1.00 39.88 606 PHE A O 1
ATOM 612 N N . ALA A 1 110 ? 30.403 25.682 16.557 1.00 35.25 607 ALA A N 1
ATOM 613 C CA . ALA A 1 110 ? 31.544 25.377 17.426 1.00 36.04 607 ALA A CA 1
ATOM 614 C C . ALA A 1 110 ? 32.874 25.852 16.789 1.00 40.51 607 ALA A C 1
ATOM 615 O O . ALA A 1 110 ? 33.707 26.450 17.477 1.00 40.46 607 ALA A O 1
ATOM 617 N N . LEU A 1 111 ? 33.034 25.643 15.474 1.00 37.25 608 LEU A N 1
ATOM 618 C CA . LEU A 1 111 ? 34.224 26.073 14.737 1.00 36.64 608 LEU A CA 1
ATOM 619 C C . LEU A 1 111 ? 34.329 27.599 14.650 1.00 40.96 608 LEU A C 1
ATOM 620 O O . LEU A 1 111 ? 35.421 28.148 14.814 1.00 41.13 608 LEU A O 1
ATOM 625 N N . GLY A 1 112 ? 33.203 28.260 14.417 1.00 37.98 609 GLY A N 1
ATOM 626 C CA . GLY A 1 112 ? 33.135 29.716 14.384 1.00 38.69 609 GLY A CA 1
ATOM 627 C C . GLY A 1 112 ? 33.553 30.312 15.716 1.00 44.06 609 GLY A C 1
ATOM 628 O O . GLY A 1 112 ? 34.328 31.270 15.752 1.00 43.77 609 GLY A O 1
ATOM 629 N N . TRP A 1 113 ? 33.075 29.718 16.832 1.00 42.76 610 TRP A N 1
ATOM 630 C CA . TRP A 1 113 ? 33.443 30.168 18.180 1.00 42.94 610 TRP A CA 1
ATOM 631 C C . TRP A 1 113 ? 34.915 29.950 18.411 1.00 43.78 610 TRP A C 1
ATOM 632 O O . TRP A 1 113 ? 35.589 30.864 18.861 1.00 41.72 610 TRP A O 1
ATOM 643 N N . ARG A 1 114 ? 35.417 28.742 18.094 1.00 41.31 611 ARG A N 1
ATOM 644 C CA . ARG A 1 114 ? 36.821 28.402 18.271 1.00 41.18 611 ARG A CA 1
ATOM 645 C C . ARG A 1 114 ? 37.710 29.295 17.445 1.00 48.47 611 ARG A C 1
ATOM 646 O O . ARG A 1 114 ? 38.781 29.659 17.902 1.00 49.56 611 ARG A O 1
ATOM 654 N N . SER A 1 115 ? 37.240 29.703 16.257 1.00 46.13 612 SER A N 1
ATOM 655 C CA . SER A 1 115 ? 37.961 30.602 15.365 1.00 45.09 612 SER A CA 1
ATOM 656 C C . SER A 1 115 ? 37.952 32.045 15.878 1.00 50.63 612 SER A C 1
ATOM 657 O O . SER A 1 115 ? 38.988 32.700 15.819 1.00 50.07 612 SER A O 1
ATOM 660 N N . TYR A 1 116 ? 36.806 32.522 16.412 1.00 48.80 613 TYR A N 1
ATOM 661 C CA . TYR A 1 116 ? 36.661 33.854 17.014 1.00 50.14 613 TYR A CA 1
ATOM 662 C C . TYR A 1 116 ? 37.518 34.012 18.307 1.00 56.41 613 TYR A C 1
ATOM 663 O O . TYR A 1 116 ? 38.065 35.080 18.544 1.00 55.64 613 TYR A O 1
ATOM 672 N N . ARG A 1 117 ? 37.704 32.937 19.070 1.00 56.16 614 ARG A N 1
ATOM 673 C CA . ARG A 1 117 ? 38.534 32.923 20.281 1.00 57.16 614 ARG A CA 1
ATOM 674 C C . ARG A 1 117 ? 40.039 32.937 19.990 1.00 66.22 614 ARG A C 1
ATOM 675 O O . ARG A 1 117 ? 40.778 33.595 20.721 1.00 64.98 614 ARG A O 1
ATOM 683 N N . GLN A 1 118 ? 40.496 32.191 18.956 1.00 67.51 615 GLN A N 1
ATOM 684 C CA . GLN A 1 118 ? 41.917 32.110 18.586 1.00 69.82 615 GLN A CA 1
ATOM 685 C C . GLN A 1 118 ? 42.390 33.229 17.619 1.00 80.11 615 GLN A C 1
ATOM 686 O O . GLN A 1 118 ? 43.597 33.454 17.515 1.00 79.44 615 GLN A O 1
ATOM 692 N N . SER A 1 119 ? 41.454 33.916 16.911 1.00 81.62 616 SER A N 1
ATOM 693 C CA . SER A 1 119 ? 41.768 34.973 15.928 1.00 83.75 616 SER A CA 1
ATOM 694 C C . SER A 1 119 ? 40.674 36.069 15.876 1.00 92.16 616 SER A C 1
ATOM 695 O O . SER A 1 119 ? 39.498 35.710 15.884 1.00 92.44 616 SER A O 1
ATOM 698 N N . SER A 1 120 ? 40.999 37.393 15.793 1.00 91.73 617 SER A N 1
ATOM 699 C CA . SER A 1 120 ? 42.294 38.104 15.731 1.00 92.52 617 SER A CA 1
ATOM 700 C C . SER A 1 120 ? 42.992 37.975 14.353 1.00 96.78 617 SER A C 1
ATOM 701 O O . SER A 1 120 ? 44.218 38.138 14.261 1.00 97.49 617 SER A O 1
ATOM 704 N N . ALA A 1 121 ? 42.198 37.724 13.278 1.00 91.45 618 ALA A N 1
ATOM 705 C CA . ALA A 1 121 ? 42.686 37.649 11.892 1.00 90.20 618 ALA A CA 1
ATOM 706 C C . ALA A 1 121 ? 41.572 37.918 10.828 1.00 90.89 618 ALA A C 1
ATOM 707 O O . ALA A 1 121 ? 41.623 38.987 10.215 1.00 91.34 618 ALA A O 1
ATOM 709 N N . ASN A 1 122 ? 40.551 37.036 10.615 1.00 83.42 619 ASN A N 1
ATOM 710 C CA . ASN A 1 122 ? 40.338 35.741 11.253 1.00 81.13 619 ASN A CA 1
ATOM 711 C C . ASN A 1 122 ? 40.562 34.570 10.265 1.00 78.90 619 ASN A C 1
ATOM 712 O O . ASN A 1 122 ? 40.465 34.730 9.039 1.00 78.09 619 ASN A O 1
ATOM 717 N N . LEU A 1 123 ? 40.895 33.401 10.841 1.00 69.51 620 LEU A N 1
ATOM 718 C CA . LEU A 1 123 ? 41.184 32.145 10.165 1.00 66.10 620 LEU A CA 1
ATOM 719 C C . LEU A 1 123 ? 40.213 31.071 10.678 1.00 62.27 620 LEU A C 1
ATOM 720 O O . LEU A 1 123 ? 39.447 31.326 11.617 1.00 62.18 620 LEU A O 1
ATOM 725 N N . LEU A 1 124 ? 40.246 29.870 10.072 1.00 51.49 621 LEU A N 1
ATOM 726 C CA . LEU A 1 124 ? 39.417 28.760 10.527 1.00 47.64 621 LEU A CA 1
ATOM 727 C C . LEU A 1 124 ? 40.303 27.788 11.284 1.00 48.91 621 LEU A C 1
ATOM 728 O O . LEU A 1 124 ? 41.244 27.240 10.715 1.00 47.41 621 LEU A O 1
ATOM 733 N N . CYS A 1 125 ? 40.053 27.677 12.600 1.00 43.56 622 CYS A N 1
ATOM 734 C CA . CYS A 1 125 ? 40.800 26.857 13.523 1.00 44.20 622 CYS A CA 1
ATOM 735 C C . CYS A 1 125 ? 40.103 25.511 13.752 1.00 45.54 622 CYS A C 1
ATOM 736 O O . CYS A 1 125 ? 39.518 25.266 14.811 1.00 43.19 622 CYS A O 1
ATOM 739 N N . PHE A 1 126 ? 40.156 24.635 12.724 1.00 41.52 623 PHE A N 1
ATOM 740 C CA . PHE A 1 126 ? 39.563 23.286 12.773 1.00 39.87 623 PHE A CA 1
ATOM 741 C C . PHE A 1 126 ? 40.218 22.455 13.870 1.00 42.13 623 PHE A C 1
ATOM 742 O O . PHE A 1 126 ? 39.548 21.716 14.584 1.00 39.24 623 PHE A O 1
ATOM 750 N N . ALA A 1 127 ? 41.542 22.572 13.984 1.00 38.97 624 ALA A N 1
ATOM 751 C CA . ALA A 1 127 ? 42.323 21.852 14.985 1.00 38.65 624 ALA A CA 1
ATOM 752 C C . ALA A 1 127 ? 43.600 22.675 15.272 1.00 45.72 624 ALA A C 1
ATOM 753 O O . ALA A 1 127 ? 43.985 23.512 14.434 1.00 44.24 624 ALA A O 1
ATOM 755 N N . PRO A 1 128 ? 44.266 22.485 16.442 1.00 44.52 625 PRO A N 1
ATOM 756 C CA . PRO A 1 128 ? 45.507 23.252 16.700 1.00 44.68 625 PRO A CA 1
ATOM 757 C C . PRO A 1 128 ? 46.598 22.963 15.654 1.00 48.82 625 PRO A C 1
ATOM 758 O O . PRO A 1 128 ? 47.342 23.867 15.285 1.00 49.67 625 PRO A O 1
ATOM 762 N N . ASP A 1 129 ? 46.621 21.736 15.110 1.00 44.67 626 ASP A N 1
ATOM 763 C CA . ASP A 1 129 ? 47.544 21.287 14.052 1.00 43.55 626 ASP A CA 1
ATOM 764 C C . ASP A 1 129 ? 46.964 21.471 12.626 1.00 49.05 626 ASP A C 1
ATOM 765 O O . ASP A 1 129 ? 47.548 20.952 11.674 1.00 48.45 626 ASP A O 1
ATOM 770 N N . 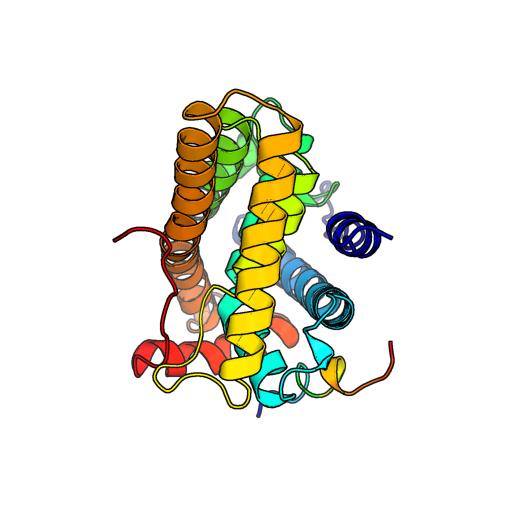LEU A 1 130 ? 45.815 22.179 12.473 1.00 46.60 627 LEU A N 1
ATOM 771 C CA . LEU A 1 130 ? 45.224 22.407 11.149 1.00 46.05 627 LEU A CA 1
ATO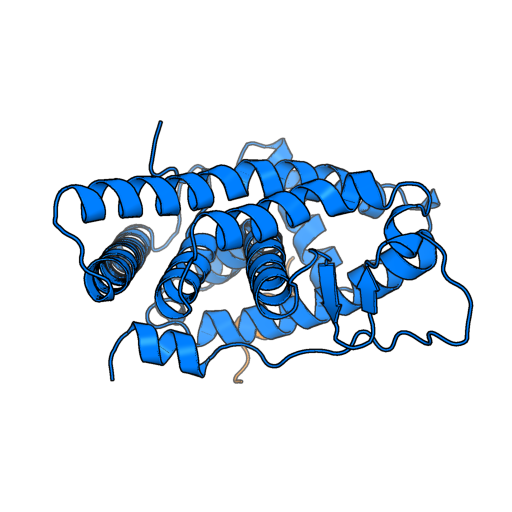M 772 C C . LEU A 1 130 ? 44.348 23.654 11.106 1.00 50.25 627 LEU A C 1
ATOM 773 O O . LEU A 1 130 ? 43.119 23.586 11.179 1.00 49.82 627 LEU A O 1
ATOM 778 N N . ILE A 1 131 ? 45.002 24.799 10.932 1.00 48.06 628 ILE A N 1
ATOM 779 C CA . ILE A 1 131 ? 44.343 26.093 10.796 1.00 48.48 628 ILE A CA 1
ATOM 780 C C . ILE A 1 131 ? 44.373 26.459 9.301 1.00 54.30 628 ILE A C 1
ATOM 781 O O . ILE A 1 131 ? 45.412 26.300 8.648 1.00 53.36 628 ILE A O 1
ATOM 786 N N . ILE A 1 132 ? 43.234 26.916 8.756 1.00 52.65 629 ILE A N 1
ATOM 787 C CA . ILE A 1 132 ? 43.173 27.319 7.360 1.00 53.56 629 ILE A CA 1
ATOM 788 C C . ILE A 1 132 ? 43.648 28.764 7.311 1.00 64.24 629 ILE A C 1
ATOM 789 O O . ILE A 1 132 ? 42.861 29.708 7.463 1.00 65.18 629 ILE A O 1
ATOM 794 N N . ASN A 1 133 ? 44.972 28.915 7.181 1.00 64.74 630 ASN A N 1
ATOM 795 C CA . ASN A 1 133 ? 45.670 30.201 7.130 1.00 66.46 630 ASN A CA 1
ATOM 796 C C . ASN A 1 133 ? 45.439 30.946 5.794 1.00 74.72 630 ASN A C 1
ATOM 797 O O . ASN A 1 133 ? 44.630 30.499 4.970 1.00 75.10 630 ASN A O 1
ATOM 802 N N . GLU A 1 134 ? 46.139 32.093 5.599 1.00 72.91 631 GLU A N 1
ATOM 803 C CA . GLU A 1 134 ? 46.061 32.947 4.403 1.00 72.47 631 GLU A CA 1
ATOM 804 C C . GLU A 1 134 ? 46.453 32.199 3.126 1.00 73.63 631 GLU A C 1
ATOM 805 O O . GLU A 1 134 ? 45.723 32.271 2.133 1.00 73.34 631 GLU A O 1
ATOM 811 N N . GLN A 1 135 ? 47.587 31.469 3.173 1.00 68.02 632 GLN A N 1
ATOM 812 C CA . GLN A 1 135 ? 48.123 30.678 2.067 1.00 67.44 632 GLN A CA 1
ATOM 813 C C . GLN A 1 135 ? 47.171 29.519 1.708 1.00 70.53 632 GLN A C 1
ATOM 814 O O . GLN A 1 135 ? 46.804 29.379 0.540 1.00 70.38 632 GLN A O 1
ATOM 820 N N . ARG A 1 136 ? 46.718 28.737 2.719 1.00 64.96 633 ARG A N 1
ATOM 821 C CA . ARG A 1 136 ? 45.783 27.616 2.546 1.00 63.01 633 ARG A CA 1
ATOM 822 C C . ARG A 1 136 ? 44.480 28.018 1.862 1.00 66.77 633 ARG A C 1
ATOM 823 O O . ARG A 1 136 ? 43.941 27.246 1.071 1.00 65.21 633 ARG A O 1
ATOM 831 N N . MET A 1 137 ? 44.011 29.243 2.112 1.00 65.39 634 MET A N 1
ATOM 832 C CA . MET A 1 137 ? 42.792 29.754 1.493 1.00 66.57 634 MET A CA 1
ATOM 833 C C . MET A 1 137 ? 42.966 30.055 -0.014 1.00 70.92 634 MET A C 1
ATOM 834 O O . MET A 1 137 ? 41.964 30.232 -0.719 1.00 71.74 634 MET A O 1
ATOM 839 N N . THR A 1 138 ? 44.227 30.095 -0.508 1.00 65.88 635 THR A N 1
ATOM 840 C CA . THR A 1 138 ? 44.528 30.336 -1.932 1.00 64.76 635 THR A CA 1
ATOM 841 C C . THR A 1 138 ? 44.579 29.004 -2.714 1.00 67.06 635 THR A C 1
ATOM 842 O O . THR A 1 138 ? 44.733 29.022 -3.940 1.00 67.57 635 THR A O 1
ATOM 846 N N . LEU A 1 139 ? 44.432 27.852 -2.004 1.00 60.72 636 LEU A N 1
ATOM 847 C CA . LEU A 1 139 ? 44.374 26.518 -2.622 1.00 58.81 636 LEU A CA 1
ATOM 848 C C . LEU A 1 139 ? 43.059 26.423 -3.413 1.00 63.34 636 LEU A C 1
ATOM 849 O O . LEU A 1 139 ? 42.079 27.071 -3.007 1.00 63.32 636 LEU A O 1
ATOM 854 N N . PRO A 1 140 ? 43.016 25.703 -4.571 1.00 59.20 637 PRO A N 1
ATOM 855 C CA . PRO A 1 140 ? 41.771 25.663 -5.359 1.00 58.25 637 PRO A CA 1
ATOM 856 C C . PRO A 1 140 ? 40.565 25.183 -4.566 1.00 62.12 637 PRO A C 1
ATOM 857 O O . PRO A 1 140 ? 40.681 24.228 -3.810 1.00 61.96 637 PRO A O 1
ATOM 861 N N . ASP A 1 141 ? 39.434 25.891 -4.682 1.00 58.91 638 ASP A N 1
ATOM 862 C CA . ASP A 1 141 ? 38.144 25.575 -4.046 1.00 58.85 638 ASP A CA 1
ATOM 863 C C . ASP A 1 141 ? 38.098 25.749 -2.503 1.00 60.81 638 ASP A C 1
ATOM 864 O O . ASP A 1 141 ? 37.014 25.625 -1.930 1.00 60.24 638 ASP A O 1
ATOM 869 N N . MET A 1 142 ? 39.233 26.089 -1.848 1.00 55.14 639 MET A N 1
ATOM 870 C CA . MET A 1 142 ? 39.277 26.293 -0.398 1.00 54.18 639 MET A CA 1
ATOM 871 C C . MET A 1 142 ? 38.393 27.446 0.079 1.00 58.84 639 MET A C 1
ATOM 872 O O . MET A 1 142 ? 37.498 27.206 0.890 1.00 58.80 639 MET A O 1
ATOM 877 N N . TYR A 1 143 ? 38.604 28.676 -0.456 1.00 55.67 640 TYR A N 1
ATOM 878 C CA . TYR A 1 143 ? 37.846 29.869 -0.063 1.00 55.94 640 TYR A CA 1
ATOM 879 C C . TYR A 1 143 ? 36.311 29.693 -0.125 1.00 58.87 640 TYR A C 1
ATOM 880 O O . TYR A 1 143 ? 35.611 30.090 0.812 1.00 56.65 640 TYR A O 1
ATOM 889 N N . ASP A 1 144 ? 35.803 29.123 -1.231 1.00 56.64 641 ASP A N 1
ATOM 890 C CA . ASP A 1 144 ? 34.374 28.904 -1.449 1.00 57.11 641 ASP A CA 1
ATOM 891 C C . ASP A 1 144 ? 33.745 27.999 -0.391 1.00 59.83 641 ASP A C 1
ATOM 892 O O . ASP A 1 144 ? 32.566 28.162 -0.059 1.00 59.22 641 ASP A O 1
ATOM 897 N N . GLN A 1 145 ? 34.553 27.074 0.156 1.00 56.30 642 GLN A N 1
ATOM 898 C CA . GLN A 1 145 ? 34.174 26.127 1.209 1.00 56.01 642 GLN A CA 1
ATOM 899 C C . GLN A 1 145 ? 34.270 26.798 2.592 1.00 58.37 642 GLN A C 1
ATOM 900 O O . GLN A 1 145 ? 33.427 26.564 3.452 1.00 59.72 642 GLN A O 1
ATOM 906 N N . CYS A 1 146 ? 35.274 27.667 2.779 1.00 51.78 643 CYS A N 1
ATOM 907 C CA . CYS A 1 146 ? 35.562 28.361 4.032 1.00 49.75 643 CYS A CA 1
ATOM 908 C C . CYS A 1 146 ? 34.717 29.603 4.329 1.00 55.17 643 CYS A C 1
ATOM 909 O O . CYS A 1 146 ? 34.519 29.904 5.506 1.00 56.04 643 CYS A O 1
ATOM 912 N N . LYS A 1 147 ? 34.298 30.365 3.292 1.00 50.54 644 LYS A N 1
ATOM 913 C CA . LYS A 1 147 ? 33.634 31.672 3.421 1.00 49.42 644 LYS A CA 1
ATOM 914 C C . LYS A 1 147 ? 32.382 31.704 4.301 1.00 50.75 644 LYS A C 1
ATOM 915 O O . LYS A 1 147 ? 32.184 32.700 5.006 1.00 49.65 644 LYS A O 1
ATOM 921 N N . HIS A 1 148 ? 31.530 30.674 4.229 1.00 47.14 645 HIS A N 1
ATOM 922 C CA . HIS A 1 148 ? 30.292 30.609 5.011 1.00 47.94 645 HIS A CA 1
ATOM 923 C C . HIS A 1 148 ? 30.546 30.441 6.502 1.00 50.28 645 HIS A C 1
ATOM 924 O O . HIS A 1 148 ? 29.796 30.979 7.323 1.00 49.34 645 HIS A O 1
ATOM 931 N N . MET A 1 149 ? 31.613 29.707 6.838 1.00 46.75 646 MET A N 1
ATOM 932 C CA . MET A 1 149 ? 32.034 29.453 8.211 1.00 47.08 646 MET A CA 1
ATOM 933 C C . MET A 1 149 ? 32.766 30.687 8.717 1.00 52.46 646 MET A C 1
ATOM 934 O O . MET A 1 149 ? 32.592 31.065 9.876 1.00 52.68 646 MET A O 1
ATOM 939 N N . LEU A 1 150 ? 33.501 31.382 7.821 1.00 49.22 647 LEU A N 1
ATOM 940 C CA . LEU A 1 150 ? 34.171 32.642 8.168 1.00 48.50 647 LEU A CA 1
ATOM 941 C C . LEU A 1 150 ? 33.135 33.717 8.542 1.00 51.54 647 LEU A C 1
ATOM 942 O O . LEU A 1 150 ? 33.385 34.498 9.452 1.00 51.57 647 LEU A O 1
ATOM 947 N N . TYR A 1 151 ? 31.953 33.701 7.886 1.00 47.78 648 TYR A N 1
ATOM 948 C CA . TYR A 1 151 ? 30.830 34.598 8.172 1.00 47.43 648 TYR A CA 1
ATOM 949 C C . TYR A 1 151 ? 30.352 34.395 9.629 1.00 51.85 648 TYR A C 1
ATOM 950 O O . TYR A 1 151 ? 30.081 35.383 10.320 1.00 51.58 648 TYR A O 1
ATOM 959 N N . VAL A 1 152 ? 30.230 33.116 10.078 1.00 47.02 649 VAL A N 1
ATOM 960 C CA . VAL A 1 152 ? 29.805 32.745 11.445 1.00 45.46 649 VAL A CA 1
ATOM 961 C C . VAL A 1 152 ? 30.806 33.329 12.453 1.00 48.17 649 VAL A C 1
ATOM 962 O O . VAL A 1 152 ? 30.419 33.995 13.412 1.00 46.21 649 VAL A O 1
ATOM 966 N N . SER A 1 153 ? 32.093 33.061 12.217 1.00 46.39 650 SER A N 1
ATOM 967 C CA . SER A 1 153 ? 33.177 33.542 13.046 1.00 46.86 650 SER A CA 1
ATOM 968 C C . SER A 1 153 ? 33.190 35.089 13.091 1.00 52.13 650 SER A C 1
ATOM 969 O O . SER A 1 153 ? 33.233 35.650 14.181 1.00 52.59 650 SER A O 1
ATOM 972 N N . SER A 1 154 ? 33.098 35.767 11.927 1.00 48.47 651 SER A N 1
ATOM 973 C CA . SER A 1 154 ? 33.092 37.234 11.862 1.00 48.33 651 SER A CA 1
ATOM 974 C C . SER A 1 154 ? 31.868 37.854 12.562 1.00 51.36 651 SER A C 1
ATOM 975 O O . SER A 1 154 ? 32.002 38.916 13.167 1.00 53.02 651 SER A O 1
ATOM 978 N N . GLU A 1 155 ? 30.707 37.171 12.529 1.00 45.35 652 GLU A N 1
ATOM 979 C CA . GLU A 1 155 ? 29.487 37.608 13.206 1.00 45.01 652 GLU A CA 1
ATOM 980 C C . GLU A 1 155 ? 29.573 37.521 14.725 1.00 52.00 652 GLU A C 1
ATOM 981 O O . GLU A 1 155 ? 29.135 38.455 15.402 1.00 52.58 652 GLU A O 1
ATOM 987 N N . LEU A 1 156 ? 30.131 36.409 15.266 1.00 48.89 653 LEU A N 1
ATOM 988 C CA . LEU A 1 156 ? 30.314 36.228 16.711 1.00 48.77 653 LEU A CA 1
ATOM 989 C C . LEU A 1 156 ? 31.257 37.310 17.242 1.00 52.75 653 LEU A C 1
ATOM 990 O O . LEU A 1 156 ? 31.034 37.841 18.324 1.00 50.07 653 LEU A O 1
ATOM 995 N N . HIS A 1 157 ? 32.272 37.665 16.440 1.00 53.49 654 HIS A N 1
ATOM 996 C CA . HIS A 1 157 ? 33.227 38.732 16.728 1.00 55.78 654 HIS A CA 1
ATOM 997 C C . HIS A 1 157 ? 32.532 40.109 16.728 1.00 60.36 654 HIS A C 1
ATOM 998 O O . HIS A 1 157 ? 32.605 40.828 17.730 1.00 60.54 654 HIS A O 1
ATOM 1005 N N . ARG A 1 158 ? 31.842 40.448 15.622 1.00 56.91 655 ARG A N 1
ATOM 1006 C CA . ARG A 1 158 ? 31.107 41.709 15.439 1.00 56.86 655 ARG A CA 1
ATOM 1007 C C . ARG A 1 158 ? 30.077 41.926 16.559 1.00 58.84 655 ARG A C 1
ATOM 1008 O O . ARG A 1 158 ? 29.983 43.027 17.090 1.00 58.60 655 ARG A O 1
ATOM 1016 N N . LEU A 1 159 ? 29.344 40.868 16.933 1.00 53.48 656 LEU A N 1
ATOM 1017 C CA . LEU A 1 159 ? 28.342 40.920 17.994 1.00 51.91 656 LEU A CA 1
ATOM 1018 C C . LEU A 1 159 ? 28.942 40.769 19.408 1.00 52.24 656 LEU A C 1
ATOM 1019 O O . LEU A 1 159 ? 28.214 40.899 20.396 1.00 51.16 656 LEU A O 1
ATOM 1024 N N . GLN A 1 160 ? 30.269 40.533 19.498 1.00 47.22 657 GLN A N 1
ATOM 1025 C CA . GLN A 1 160 ? 31.018 40.319 20.748 1.00 47.19 657 GLN A CA 1
ATOM 1026 C C . GLN A 1 160 ? 30.294 39.328 21.678 1.00 50.54 657 GLN A C 1
ATOM 1027 O O . GLN A 1 160 ? 30.061 39.601 22.860 1.00 50.06 657 GLN A O 1
ATOM 1033 N N . VAL A 1 161 ? 29.893 38.179 21.088 1.00 44.96 658 VAL A N 1
ATOM 1034 C CA . VAL A 1 161 ? 29.182 37.086 21.743 1.00 42.75 658 VAL A CA 1
ATOM 1035 C C . VAL A 1 161 ? 30.012 36.538 22.905 1.00 44.43 658 VAL A C 1
ATOM 1036 O O . VAL A 1 161 ? 31.246 36.437 22.810 1.00 41.92 658 VAL A O 1
ATOM 1040 N N . SER A 1 162 ? 29.340 36.304 24.039 1.00 41.23 659 SER A N 1
ATOM 1041 C CA . SER A 1 162 ? 30.001 35.799 25.242 1.00 39.99 659 SER A CA 1
ATOM 1042 C C . SER A 1 162 ? 29.940 34.292 25.301 1.00 42.90 659 SER A C 1
ATOM 1043 O O . SER A 1 162 ? 29.116 33.666 24.620 1.00 42.56 659 SER A O 1
ATOM 1046 N N . TYR A 1 163 ? 30.776 33.718 26.171 1.00 40.56 660 TYR A N 1
ATOM 1047 C CA . TYR A 1 163 ? 30.859 32.287 26.436 1.00 39.70 660 TYR A CA 1
ATOM 1048 C C . TYR A 1 163 ? 29.501 31.697 26.772 1.00 42.76 660 TYR A C 1
ATOM 1049 O O . TYR A 1 163 ? 29.112 30.714 26.153 1.00 43.09 660 TYR A O 1
ATOM 1058 N N . GLU A 1 164 ? 28.751 32.341 27.673 1.00 39.54 661 GLU A N 1
ATOM 1059 C CA . GLU A 1 164 ? 27.428 31.874 28.110 1.00 39.08 661 GLU A CA 1
ATOM 1060 C C . GLU A 1 164 ? 26.363 31.979 27.034 1.00 42.84 661 GLU A C 1
ATOM 1061 O O . GLU A 1 164 ? 25.547 31.065 26.905 1.00 42.64 661 GLU A O 1
ATOM 1067 N N . GLU A 1 165 ? 26.355 33.090 26.278 1.00 40.64 662 GLU A N 1
ATOM 1068 C CA . GLU A 1 165 ? 25.436 33.293 25.147 1.00 41.73 662 GLU A CA 1
ATOM 1069 C C . GLU A 1 165 ? 25.695 32.187 24.103 1.00 43.89 662 GLU A C 1
ATOM 1070 O O . GLU A 1 165 ? 24.766 31.489 23.734 1.00 42.40 662 GLU A O 1
ATOM 1076 N N . TYR A 1 166 ? 26.980 31.968 23.727 1.00 41.09 663 TYR A N 1
ATOM 1077 C CA . TYR A 1 166 ? 27.406 30.923 22.783 1.00 40.50 663 TYR A CA 1
ATOM 1078 C C . TYR A 1 166 ? 26.950 29.524 23.205 1.00 44.59 663 TYR A C 1
ATOM 1079 O O . TYR A 1 166 ? 26.462 28.791 22.368 1.00 44.00 663 TYR A O 1
ATOM 1088 N N . LEU A 1 167 ? 27.104 29.163 24.496 1.00 42.72 664 LEU A N 1
ATOM 1089 C CA . LEU A 1 167 ? 26.697 27.860 25.030 1.00 41.73 664 LEU A CA 1
ATOM 1090 C C . LEU A 1 167 ? 25.201 27.657 24.878 1.00 44.78 664 LEU A C 1
ATOM 1091 O O . LEU A 1 167 ? 24.764 26.554 24.529 1.00 44.76 664 LEU A O 1
ATOM 1096 N N . CYS A 1 168 ? 24.410 28.718 25.141 1.00 40.93 665 CYS A N 1
ATOM 1097 C CA . CYS A 1 168 ? 22.951 28.661 25.008 1.00 40.90 665 CYS A CA 1
ATOM 1098 C C . CYS A 1 168 ? 22.568 28.575 23.527 1.00 40.34 665 CYS A C 1
ATOM 1099 O O . CYS A 1 168 ? 21.729 27.771 23.160 1.00 40.55 665 CYS A O 1
ATOM 1102 N N . MET A 1 169 ? 23.223 29.355 22.685 1.00 36.13 666 MET A N 1
ATOM 1103 C CA . MET A 1 169 ? 22.994 29.356 21.238 1.00 36.87 666 MET A CA 1
ATOM 1104 C C . MET A 1 169 ? 23.326 27.991 20.608 1.00 42.57 666 MET A C 1
ATOM 1105 O O . MET A 1 169 ? 22.552 27.501 19.771 1.00 41.14 666 MET A O 1
ATOM 1110 N N . LYS A 1 170 ? 24.443 27.358 21.052 1.00 38.34 667 LYS A N 1
ATOM 1111 C CA . LYS A 1 170 ? 24.860 26.055 20.519 1.00 37.52 667 LYS A CA 1
ATOM 1112 C C . LYS A 1 170 ? 23.839 24.950 20.828 1.00 39.90 667 LYS A C 1
ATOM 1113 O O . LYS A 1 170 ? 23.486 24.190 19.928 1.00 39.60 667 LYS A O 1
ATOM 1119 N N . THR A 1 171 ? 23.332 24.887 22.064 1.00 37.00 668 THR A N 1
ATOM 1120 C CA . THR A 1 171 ? 22.278 23.928 22.424 1.00 36.96 668 THR A CA 1
ATOM 1121 C C . THR A 1 171 ? 21.003 24.221 21.582 1.00 41.19 668 THR A C 1
ATOM 1122 O O . THR A 1 171 ? 20.326 23.290 21.139 1.00 39.37 668 THR A O 1
ATOM 1126 N N . LEU A 1 172 ? 20.706 25.513 21.352 1.00 39.07 669 LEU A N 1
ATOM 1127 C CA . LEU A 1 172 ? 19.543 25.918 20.559 1.00 39.32 669 LEU A CA 1
ATOM 1128 C C . LEU A 1 172 ? 19.674 25.477 19.125 1.00 41.14 669 LEU A C 1
ATOM 1129 O O . LEU A 1 172 ? 18.677 25.094 18.516 1.00 40.31 669 LEU A O 1
ATOM 1134 N N . LEU A 1 173 ? 20.920 25.419 18.616 1.00 36.78 670 LEU A N 1
ATOM 1135 C CA . LEU A 1 173 ? 21.208 24.917 17.269 1.00 35.64 670 LEU A CA 1
ATOM 1136 C C . LEU A 1 173 ? 20.908 23.431 17.142 1.00 39.21 670 LEU A C 1
ATOM 1137 O O . LEU A 1 173 ? 20.429 22.991 16.110 1.00 38.23 670 LEU A O 1
ATOM 1142 N N . LEU A 1 174 ? 21.102 22.670 18.224 1.00 36.74 671 LEU A N 1
ATOM 1143 C CA . LEU A 1 174 ? 20.749 21.253 18.250 1.00 36.60 671 LEU A CA 1
ATOM 1144 C C . LEU A 1 174 ? 19.211 21.113 18.121 1.00 42.87 671 LEU A C 1
ATOM 1145 O O . LEU A 1 174 ? 18.714 20.124 17.592 1.00 42.24 671 LEU A O 1
ATOM 1150 N N . LEU A 1 175 ? 18.476 22.122 18.617 1.00 41.92 672 LEU A N 1
ATOM 1151 C CA . LEU A 1 175 ? 17.011 22.166 18.633 1.00 41.79 672 LEU A CA 1
ATOM 1152 C C . LEU A 1 175 ? 16.425 23.103 17.538 1.00 45.23 672 LEU A C 1
ATOM 1153 O O . LEU A 1 175 ? 15.289 23.545 17.668 1.00 45.96 672 LEU A O 1
ATOM 1158 N N . SER A 1 176 ? 17.177 23.343 16.444 1.00 41.04 673 SER A N 1
ATOM 1159 C CA . SER A 1 176 ? 16.821 24.253 15.347 1.00 41.45 673 SER A CA 1
ATOM 1160 C C . SER A 1 176 ? 16.006 23.650 14.171 1.00 47.14 673 SER A C 1
ATOM 1161 O O . SER A 1 176 ? 15.568 24.419 13.314 1.00 46.70 673 SER A O 1
ATOM 1164 N N . SER A 1 177 ? 15.825 22.311 14.114 1.00 43.30 674 SER A N 1
ATOM 1165 C CA . SER A 1 177 ? 15.077 21.648 13.040 1.00 42.98 674 SER A CA 1
ATOM 1166 C C . SER A 1 177 ? 14.400 20.430 13.550 1.00 48.92 674 SER A C 1
ATOM 1167 O O . SER A 1 177 ? 14.962 19.672 14.347 1.00 48.88 674 SER A O 1
ATOM 1170 N N . VAL A 1 178 ? 13.180 20.224 13.083 1.00 46.86 675 VAL A N 1
ATOM 1171 C CA . VAL A 1 178 ? 12.369 19.075 13.481 1.00 46.12 675 VAL A CA 1
ATOM 1172 C C . VAL A 1 178 ? 11.807 18.460 12.207 1.00 47.13 675 VAL A C 1
ATOM 1173 O O . VAL A 1 178 ? 11.857 19.136 11.174 1.00 46.60 675 VAL A O 1
ATOM 1177 N N . PRO A 1 179 ? 11.293 17.207 12.194 1.00 42.73 676 PRO A N 1
ATOM 1178 C CA . PRO A 1 179 ? 10.692 16.701 10.940 1.00 43.62 676 PRO A CA 1
ATOM 1179 C C . PRO A 1 179 ? 9.391 17.470 10.601 1.00 51.31 676 PRO A C 1
ATOM 1180 O O . PRO A 1 179 ? 8.855 18.193 11.459 1.00 50.00 676 PRO A O 1
ATOM 1184 N N . LYS A 1 180 ? 8.914 17.328 9.344 1.00 49.56 677 LYS A N 1
ATOM 1185 C CA . LYS A 1 180 ? 7.679 17.925 8.798 1.00 50.34 677 LYS A CA 1
ATOM 1186 C C . LYS A 1 180 ? 6.493 17.730 9.751 1.00 54.93 677 LYS A C 1
ATOM 1187 O O . LYS A 1 180 ? 5.738 18.673 9.984 1.00 56.15 677 LYS A O 1
ATOM 1193 N N . ASP A 1 181 ? 6.334 16.501 10.285 1.00 50.20 678 ASP A N 1
ATOM 1194 C CA . ASP A 1 181 ? 5.241 16.119 11.176 1.00 50.06 678 ASP A CA 1
ATOM 1195 C C . ASP A 1 181 ? 5.636 16.174 12.635 1.00 54.94 678 ASP A C 1
ATOM 1196 O O . ASP A 1 181 ? 4.937 15.624 13.493 1.00 54.87 678 ASP A O 1
ATOM 1201 N N . GLY A 1 182 ? 6.754 16.844 12.912 1.00 51.96 679 GLY A N 1
ATOM 1202 C CA . GLY A 1 182 ? 7.265 17.000 14.263 1.00 50.68 679 GLY A CA 1
ATOM 1203 C C . GLY A 1 182 ? 7.841 15.734 14.854 1.00 52.07 679 GLY A C 1
ATOM 1204 O O . GLY A 1 182 ? 7.971 14.711 14.180 1.00 50.57 679 GLY A O 1
ATOM 1205 N N . LEU A 1 183 ? 8.160 15.808 16.134 1.00 49.76 680 LEU A N 1
ATOM 1206 C CA . LEU A 1 183 ? 8.800 14.741 16.901 1.00 50.13 680 LEU A CA 1
ATOM 1207 C C . LEU A 1 183 ? 7.815 13.881 17.676 1.00 55.62 680 LEU A C 1
ATOM 1208 O O . LEU A 1 183 ? 6.661 14.270 17.864 1.00 57.59 680 LEU A O 1
ATOM 1213 N N . LYS A 1 184 ? 8.287 12.734 18.166 1.00 50.89 681 LYS A N 1
ATOM 1214 C CA . LYS A 1 184 ? 7.491 11.828 18.987 1.00 50.65 681 LYS A CA 1
ATOM 1215 C C . LYS A 1 184 ? 7.177 12.489 20.340 1.00 58.32 681 LYS A C 1
ATOM 1216 O O . LYS A 1 184 ? 6.036 12.426 20.800 1.00 58.62 681 LYS A O 1
ATOM 1222 N N . SER A 1 185 ? 8.184 13.184 20.927 1.00 55.07 682 SER A N 1
ATOM 1223 C CA . SER A 1 185 ? 8.106 13.925 22.183 1.00 53.96 682 SER A CA 1
ATOM 1224 C C . SER A 1 185 ? 8.073 15.438 21.897 1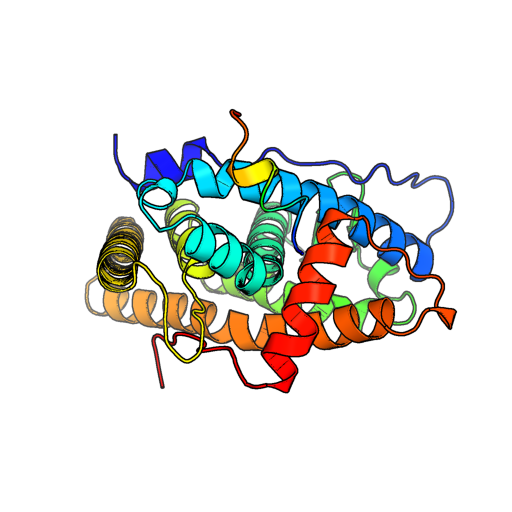.00 57.60 682 SER A C 1
ATOM 1225 O O . SER A 1 185 ? 8.808 16.199 22.532 1.00 58.90 682 SER A O 1
ATOM 1228 N N . GLN A 1 186 ? 7.211 15.873 20.961 1.00 53.73 683 GLN A N 1
ATOM 1229 C CA . GLN A 1 186 ? 7.087 17.282 20.539 1.00 54.09 683 GLN A CA 1
ATOM 1230 C C . GLN A 1 186 ? 6.771 18.266 21.678 1.00 60.84 683 GLN A C 1
ATOM 1231 O O . GLN A 1 186 ? 7.366 19.344 21.733 1.00 59.93 683 GLN A O 1
ATOM 1237 N N . GLU A 1 187 ? 5.829 17.901 22.565 1.00 60.27 684 GLU A N 1
ATOM 1238 C CA . GLU A 1 187 ? 5.405 18.726 23.703 1.00 60.42 684 GLU A CA 1
ATOM 1239 C C . GLU A 1 187 ? 6.612 18.990 24.610 1.00 62.53 684 GLU A C 1
ATOM 1240 O O . GLU A 1 187 ? 6.944 20.158 24.868 1.00 63.70 684 GLU A O 1
ATOM 1246 N N . LEU A 1 188 ? 7.318 17.911 25.007 1.00 55.40 685 LEU A N 1
ATOM 1247 C CA . LEU A 1 188 ? 8.534 17.990 25.822 1.00 53.83 685 LEU A CA 1
ATOM 1248 C C . LEU A 1 188 ? 9.633 18.802 25.093 1.00 54.98 685 LEU A C 1
ATOM 1249 O O . LEU A 1 188 ? 10.238 19.684 25.701 1.00 55.47 685 LEU A O 1
ATOM 1254 N N . PHE A 1 189 ? 9.850 18.531 23.785 1.00 47.43 686 PHE A N 1
ATOM 1255 C CA . PHE A 1 189 ? 10.827 19.257 22.969 1.00 45.61 686 PHE A CA 1
ATOM 1256 C C . PHE A 1 189 ? 10.611 20.755 23.061 1.00 52.66 686 PHE A C 1
ATOM 1257 O O . PHE A 1 189 ? 11.572 21.506 23.247 1.00 52.48 686 PHE A O 1
ATOM 1265 N N . ASP A 1 190 ? 9.354 21.188 22.840 1.00 51.81 687 ASP A N 1
ATOM 1266 C CA . ASP A 1 190 ? 8.958 22.596 22.867 1.00 51.72 687 ASP A CA 1
ATOM 1267 C C . ASP A 1 190 ? 9.220 23.230 24.238 1.00 53.63 687 ASP A C 1
ATOM 1268 O O . ASP A 1 190 ? 9.708 24.356 24.290 1.00 53.20 687 ASP A O 1
ATOM 1273 N N . GLU A 1 191 ? 9.030 22.457 25.320 1.00 50.33 688 GLU A N 1
ATOM 1274 C CA . GLU A 1 191 ? 9.318 22.868 26.696 1.00 51.30 688 GLU A CA 1
ATOM 1275 C C . GLU A 1 191 ? 10.832 23.022 26.897 1.00 56.91 688 GLU A C 1
ATOM 1276 O O . GLU A 1 191 ? 11.270 24.023 27.468 1.00 57.67 688 GLU A O 1
ATOM 1282 N N . ILE A 1 192 ? 11.628 22.021 26.439 1.00 52.45 689 ILE A N 1
ATOM 1283 C CA . ILE A 1 192 ? 13.091 22.033 26.539 1.00 50.40 689 ILE A CA 1
ATOM 1284 C C . ILE A 1 192 ? 13.626 23.224 25.757 1.00 51.22 689 ILE A C 1
ATOM 1285 O O . ILE A 1 192 ? 14.479 23.947 26.266 1.00 51.46 689 ILE A O 1
ATOM 1290 N N . ARG A 1 193 ? 13.104 23.444 24.539 1.00 46.05 690 ARG A N 1
ATOM 1291 C CA . ARG A 1 193 ? 13.546 24.542 23.677 1.00 45.93 690 ARG A CA 1
ATOM 1292 C C . ARG A 1 193 ? 13.237 25.915 24.291 1.00 51.20 690 ARG A C 1
ATOM 1293 O O . ARG A 1 193 ? 14.091 26.807 24.229 1.00 50.15 690 ARG A O 1
ATOM 1301 N N . MET A 1 194 ? 12.039 26.075 24.912 1.00 50.17 691 MET A N 1
ATOM 1302 C CA . MET A 1 194 ? 11.671 27.330 25.589 1.00 50.74 691 MET A CA 1
ATOM 1303 C C . MET A 1 194 ? 12.643 27.614 26.738 1.00 53.53 691 MET A C 1
ATOM 1304 O O . MET A 1 194 ? 13.177 28.728 26.819 1.00 54.19 691 MET A O 1
ATOM 1309 N N . THR A 1 195 ? 12.943 26.575 27.549 1.00 47.67 692 THR A N 1
ATOM 1310 C CA . THR A 1 195 ? 13.899 26.625 28.652 1.00 47.95 692 THR A CA 1
ATOM 1311 C C . THR A 1 195 ? 15.270 27.177 28.186 1.00 54.09 692 THR A C 1
ATOM 1312 O O . THR A 1 195 ? 15.862 27.991 28.903 1.00 54.95 692 THR A O 1
ATOM 1316 N N . TYR A 1 196 ? 15.756 26.761 26.980 1.00 48.47 693 TYR A N 1
ATOM 1317 C CA . TYR A 1 196 ? 17.039 27.243 26.467 1.00 46.45 693 TYR A CA 1
ATOM 1318 C C . TYR A 1 196 ? 16.925 28.608 25.798 1.00 49.61 693 TYR A C 1
ATOM 1319 O O . TYR A 1 196 ? 17.909 29.342 25.788 1.00 49.78 693 TYR A O 1
ATOM 1328 N N . ILE A 1 197 ? 15.730 28.996 25.315 1.00 47.56 694 ILE A N 1
ATOM 1329 C CA . ILE A 1 197 ? 15.502 30.360 24.787 1.00 47.85 694 ILE A CA 1
ATOM 1330 C C . ILE A 1 197 ? 15.605 31.333 25.994 1.00 53.24 694 ILE A C 1
ATOM 1331 O O . ILE A 1 197 ? 16.299 32.344 25.912 1.00 53.85 694 ILE A O 1
ATOM 1336 N N . LYS A 1 198 ? 14.986 30.958 27.130 1.00 50.59 695 LYS A N 1
ATOM 1337 C CA . LYS A 1 198 ? 15.013 31.697 28.400 1.00 51.17 695 LYS A CA 1
ATOM 1338 C C . LYS A 1 198 ? 16.451 31.778 28.932 1.00 56.21 695 LYS A C 1
ATOM 1339 O O . LYS A 1 198 ? 16.874 32.812 29.469 1.00 55.49 695 LYS A O 1
ATOM 1345 N N . GLU A 1 199 ? 17.194 30.665 28.790 1.00 52.82 696 GLU A N 1
ATOM 1346 C CA . GLU A 1 199 ? 18.584 30.567 29.216 1.00 51.91 696 GLU A CA 1
ATOM 1347 C C . GLU A 1 199 ? 19.469 31.538 28.436 1.00 53.44 696 GLU A C 1
ATOM 1348 O O . GLU A 1 199 ? 20.332 32.181 29.036 1.00 51.61 696 GLU A O 1
ATOM 1354 N N . LEU A 1 200 ? 19.186 31.716 27.120 1.00 49.00 697 LEU A N 1
ATOM 1355 C CA . LEU A 1 200 ? 19.877 32.688 26.275 1.00 48.61 697 LEU A CA 1
ATOM 1356 C C . LEU A 1 200 ? 19.535 34.110 26.767 1.00 54.10 697 LEU A C 1
ATOM 1357 O O . LEU A 1 200 ? 20.425 34.969 26.828 1.00 53.51 697 LEU A O 1
ATOM 1362 N N . GLY A 1 201 ? 18.264 34.317 27.143 1.00 51.06 698 GLY A N 1
ATOM 1363 C CA . GLY A 1 201 ? 17.762 35.573 27.695 1.00 51.06 698 GLY A CA 1
ATOM 1364 C C . GLY A 1 201 ? 18.543 35.990 28.928 1.00 56.10 698 GLY A C 1
ATOM 1365 O O . GLY A 1 201 ? 19.021 37.125 28.995 1.00 55.55 698 GLY A O 1
ATOM 1366 N N . LYS A 1 202 ? 18.749 35.032 29.873 1.00 53.15 699 LYS A N 1
ATOM 1367 C CA . LYS A 1 202 ? 19.510 35.209 31.114 1.00 53.01 699 LYS A CA 1
ATOM 1368 C C . LYS A 1 202 ? 20.975 35.606 30.863 1.00 61.12 699 LYS A C 1
ATOM 1369 O O . LYS A 1 202 ? 21.509 36.426 31.614 1.00 61.90 699 LYS A O 1
ATOM 1375 N N . ALA A 1 203 ? 21.619 35.034 29.807 1.00 58.39 700 ALA A N 1
ATOM 1376 C CA . ALA A 1 203 ? 23.009 35.350 29.440 1.00 57.78 700 ALA A CA 1
ATOM 1377 C C . ALA A 1 203 ? 23.135 36.759 28.844 1.00 62.68 700 ALA A C 1
ATOM 1378 O O . ALA A 1 203 ? 24.130 37.432 29.106 1.00 61.90 700 ALA A O 1
ATOM 1380 N N . ILE A 1 204 ? 22.133 37.198 28.049 1.00 61.24 701 ILE A N 1
ATOM 1381 C CA . ILE A 1 204 ? 22.076 38.531 27.426 1.00 62.29 701 ILE A CA 1
ATOM 1382 C C . ILE A 1 204 ? 21.988 39.620 28.529 1.00 69.92 701 ILE A C 1
ATOM 1383 O O . ILE A 1 204 ? 22.702 40.625 28.457 1.00 70.19 701 ILE A O 1
ATOM 1388 N N . VAL A 1 205 ? 21.113 39.392 29.540 1.00 67.75 702 VAL A N 1
ATOM 1389 C CA . VAL A 1 205 ? 20.863 40.263 30.697 1.00 68.08 702 VAL A CA 1
ATOM 1390 C C . VAL A 1 205 ? 22.139 40.432 31.552 1.00 74.12 702 VAL A C 1
ATOM 1391 O O . VAL A 1 205 ? 22.386 41.535 32.033 1.00 74.14 702 VAL A O 1
ATOM 1395 N N . LYS A 1 206 ? 22.978 39.371 31.686 1.00 71.42 703 LYS A N 1
ATOM 1396 C CA . LYS A 1 206 ? 24.240 39.402 32.456 1.00 71.00 703 LYS A CA 1
ATOM 1397 C C . LYS A 1 206 ? 25.212 40.520 32.038 1.00 79.09 703 LYS A C 1
ATOM 1398 O O . LYS A 1 206 ? 26.175 40.795 32.759 1.00 79.74 703 LYS A O 1
ATOM 1404 N N . ARG A 1 207 ? 24.941 41.182 30.904 1.00 78.08 704 ARG A N 1
ATOM 1405 C CA . ARG A 1 207 ? 25.759 42.277 30.378 1.00 79.61 704 ARG A CA 1
ATOM 1406 C C . ARG A 1 207 ? 24.962 43.601 30.236 1.00 87.79 704 ARG A C 1
ATOM 1407 O O . ARG A 1 207 ? 25.421 44.515 29.545 1.00 87.19 704 ARG A O 1
ATOM 1415 N N . GLU A 1 208 ? 23.794 43.703 30.922 1.00 88.15 705 GLU A N 1
ATOM 1416 C CA . GLU A 1 208 ? 22.847 44.836 30.909 1.00 89.91 705 GLU A CA 1
ATOM 1417 C C . GLU A 1 208 ? 23.505 46.231 31.049 1.00 96.95 705 GLU A C 1
ATOM 1418 O O . GLU A 1 208 ? 24.363 46.408 31.914 1.00 97.39 705 GLU A O 1
ATOM 1424 N N . GLY A 1 209 ? 23.118 47.199 30.202 1.00 94.55 706 GLY A N 1
ATOM 1425 C CA . GLY A 1 209 ? 22.116 47.052 29.146 1.00 94.75 706 GLY A CA 1
ATOM 1426 C C . GLY A 1 209 ? 21.732 48.358 28.468 1.00 99.16 706 GLY A C 1
ATOM 1427 O O . GLY A 1 209 ? 22.577 48.964 27.806 1.00 98.95 706 GLY A O 1
ATOM 1428 N N . ASN A 1 210 ? 20.465 48.827 28.578 1.00 95.73 707 ASN A N 1
ATOM 1429 C CA . ASN A 1 210 ? 19.307 48.286 29.304 1.00 95.84 707 ASN A CA 1
ATOM 1430 C C . ASN A 1 210 ? 18.107 49.183 28.918 1.00 99.54 707 ASN A C 1
ATOM 1431 O O . ASN A 1 210 ? 18.268 50.405 28.921 1.00 99.50 707 ASN A O 1
ATOM 1436 N N . SER A 1 211 ? 16.904 48.641 28.625 1.00 95.11 708 SER A N 1
ATOM 1437 C CA . SER A 1 211 ? 16.522 47.230 28.524 1.00 94.28 708 SER A CA 1
ATOM 1438 C C . SER A 1 211 ? 15.949 46.970 27.121 1.00 97.42 708 SER A C 1
ATOM 1439 O O . SER A 1 211 ? 15.557 45.844 26.802 1.00 97.66 708 SER A O 1
ATOM 1442 N N . SER A 1 212 ? 15.915 48.025 26.276 1.00 92.16 709 SER A N 1
ATOM 1443 C CA . SER A 1 212 ? 15.505 47.939 24.874 1.00 90.90 709 SER A CA 1
ATOM 1444 C C . SER A 1 212 ? 16.752 47.465 24.106 1.00 91.47 709 SER A C 1
ATOM 1445 O O . SER A 1 212 ? 16.651 47.022 22.960 1.00 90.33 709 SER A O 1
ATOM 1448 N N . GLN A 1 213 ? 17.928 47.572 24.776 1.00 86.39 710 GLN A N 1
ATOM 1449 C CA . GLN A 1 213 ? 19.250 47.128 24.329 1.00 85.42 710 GLN A CA 1
ATOM 1450 C C . GLN A 1 213 ? 19.285 45.603 24.454 1.00 86.02 710 GLN A C 1
ATOM 1451 O O . GLN A 1 213 ? 19.957 44.939 23.662 1.00 84.73 710 GLN A O 1
ATOM 1457 N N . ASN A 1 214 ? 18.541 45.059 25.449 1.00 80.78 711 ASN A N 1
ATOM 1458 C CA . ASN A 1 214 ? 18.370 43.628 25.675 1.00 80.06 711 ASN A CA 1
ATOM 1459 C C . ASN A 1 214 ? 17.562 43.052 24.520 1.00 85.17 711 ASN A C 1
ATOM 1460 O O . ASN A 1 214 ? 17.998 42.062 23.926 1.00 85.08 711 ASN A O 1
ATOM 1465 N N . TRP A 1 215 ? 16.420 43.706 24.164 1.00 82.42 712 TRP A N 1
ATOM 1466 C CA . TRP A 1 215 ? 15.561 43.326 23.036 1.00 82.71 712 TRP A CA 1
ATOM 1467 C C . TRP A 1 215 ? 16.392 43.328 21.756 1.00 82.07 712 TRP A C 1
ATOM 1468 O O . TRP A 1 215 ? 16.274 42.393 20.970 1.00 81.24 712 TRP A O 1
ATOM 1479 N N . GLN A 1 216 ? 17.218 44.380 21.557 1.00 75.95 713 GLN A N 1
ATOM 1480 C CA . GLN A 1 216 ? 18.104 44.554 20.406 1.00 74.93 713 GLN A CA 1
ATOM 1481 C C . GLN A 1 216 ? 19.101 43.393 20.311 1.00 75.28 713 GLN A C 1
ATOM 1482 O O . GLN A 1 216 ? 19.329 42.875 19.213 1.00 75.57 713 GLN A O 1
ATOM 1488 N N . ARG A 1 217 ? 19.677 42.979 21.466 1.00 67.54 714 ARG A N 1
ATOM 1489 C CA . ARG A 1 217 ? 20.649 41.895 21.524 1.00 65.52 714 ARG A CA 1
ATOM 1490 C C . ARG A 1 217 ? 19.988 40.538 21.238 1.00 64.77 714 ARG A C 1
ATOM 1491 O O . ARG A 1 217 ? 20.528 39.767 20.440 1.00 62.88 714 ARG A O 1
ATOM 1499 N N . PHE A 1 218 ? 18.823 40.268 21.863 1.00 58.48 715 PHE A N 1
ATOM 1500 C CA . PHE A 1 218 ? 18.089 39.023 21.665 1.00 57.82 715 PHE A CA 1
ATOM 1501 C C . PHE A 1 218 ? 17.717 38.882 20.203 1.00 63.46 715 PHE A C 1
ATOM 1502 O O . PHE A 1 218 ? 17.830 37.791 19.658 1.00 63.33 715 PHE A O 1
ATOM 1510 N N . TYR A 1 219 ? 17.350 40.009 19.563 1.00 60.12 716 TYR A N 1
ATOM 1511 C CA . TYR A 1 219 ? 16.999 40.103 18.157 1.00 59.65 716 TYR A CA 1
ATOM 1512 C C . TYR A 1 219 ? 18.207 39.746 17.303 1.00 59.94 716 TYR A C 1
ATOM 1513 O O . TYR A 1 219 ? 18.067 38.951 16.388 1.00 59.33 716 TYR A O 1
ATOM 1522 N N . GLN A 1 220 ? 19.384 40.325 17.607 1.00 54.88 717 GLN A N 1
ATOM 1523 C CA . GLN A 1 220 ? 20.633 40.094 16.876 1.00 54.12 717 GLN A CA 1
ATOM 1524 C C . GLN A 1 220 ? 21.112 38.631 16.957 1.00 57.75 717 GLN A C 1
ATOM 1525 O O . GLN A 1 220 ? 21.406 38.030 15.914 1.00 57.98 717 GLN A O 1
ATOM 1531 N N . LEU A 1 221 ? 21.191 38.070 18.189 1.00 51.71 718 LEU A N 1
ATOM 1532 C CA . LEU A 1 221 ? 21.660 36.704 18.422 1.00 50.62 718 LEU A CA 1
ATOM 1533 C C . LEU A 1 221 ? 20.732 35.653 17.820 1.00 55.90 718 LEU A C 1
ATOM 1534 O O . LEU A 1 221 ? 21.224 34.691 17.227 1.00 55.13 718 LEU A O 1
ATOM 1539 N N . THR A 1 222 ? 19.403 35.855 17.925 1.00 52.93 719 THR A N 1
ATOM 1540 C CA . THR A 1 222 ? 18.436 34.923 17.334 1.00 53.22 719 THR A CA 1
ATOM 1541 C C . THR A 1 222 ? 18.408 35.087 15.804 1.00 58.28 719 THR A C 1
ATOM 1542 O O . THR A 1 222 ? 18.049 34.142 15.101 1.00 57.94 719 THR A O 1
ATOM 1546 N N . LYS A 1 223 ? 18.829 36.271 15.290 1.00 54.83 720 LYS A N 1
ATOM 1547 C CA . LYS A 1 223 ? 18.908 36.522 13.846 1.00 54.38 720 LYS A CA 1
ATOM 1548 C C . LYS A 1 223 ? 20.129 35.760 13.287 1.00 55.92 720 LYS A C 1
ATOM 1549 O O . LYS A 1 223 ? 20.030 35.157 12.221 1.00 56.36 720 LYS A O 1
ATOM 1555 N N . LEU A 1 224 ? 21.247 35.723 14.048 1.00 49.63 721 LEU A N 1
ATOM 1556 C CA . LEU A 1 224 ? 22.441 34.949 13.690 1.00 47.79 721 LEU A CA 1
ATOM 1557 C C . LEU A 1 224 ? 22.091 33.430 13.716 1.00 49.28 721 LEU A C 1
ATOM 1558 O O . LEU A 1 224 ? 22.488 32.701 12.811 1.00 49.08 721 LEU A O 1
ATOM 1563 N N . LEU A 1 225 ? 21.324 32.987 14.733 1.00 43.78 722 LEU A N 1
ATOM 1564 C CA . LEU A 1 225 ? 20.860 31.607 14.897 1.00 43.29 722 LEU A CA 1
ATOM 1565 C C . LEU A 1 225 ? 20.065 31.194 13.640 1.00 49.56 722 LEU A C 1
ATOM 1566 O O . LEU A 1 225 ? 20.370 30.171 13.015 1.00 47.99 722 LEU A O 1
ATOM 1571 N N . ASP A 1 226 ? 19.102 32.046 13.234 1.00 47.96 723 ASP A N 1
ATOM 1572 C CA . ASP A 1 226 ? 18.297 31.853 12.029 1.00 47.49 723 ASP A CA 1
ATOM 1573 C C . ASP A 1 226 ? 19.187 31.757 10.793 1.00 49.14 723 ASP A C 1
ATOM 1574 O O . ASP A 1 226 ? 18.949 30.876 9.970 1.00 49.31 723 ASP A O 1
ATOM 1579 N N . SER A 1 227 ? 20.245 32.604 10.692 1.00 43.76 724 SER A N 1
ATOM 1580 C CA . SER A 1 227 ? 21.142 32.584 9.528 1.00 43.13 724 SER A CA 1
ATOM 1581 C C . SER A 1 227 ? 21.986 31.293 9.416 1.00 45.87 724 SER A C 1
ATOM 1582 O O . SER A 1 227 ? 22.486 30.995 8.327 1.00 46.46 724 SER A O 1
ATOM 1585 N N . MET A 1 228 ? 22.113 30.516 10.516 1.00 39.76 725 MET A N 1
ATOM 1586 C CA . MET A 1 228 ? 22.836 29.244 10.496 1.00 38.59 725 MET A CA 1
ATOM 1587 C C . MET A 1 228 ? 22.209 28.255 9.501 1.00 42.03 725 MET A C 1
ATOM 1588 O O . MET A 1 228 ? 22.962 27.597 8.800 1.00 41.97 725 MET A O 1
ATOM 1593 N N . HIS A 1 229 ? 20.857 28.245 9.340 1.00 38.85 726 HIS A N 1
ATOM 1594 C CA . HIS A 1 229 ? 20.159 27.395 8.349 1.00 38.75 726 HIS A CA 1
ATOM 1595 C C . HIS A 1 229 ? 20.705 27.629 6.934 1.00 45.80 726 HIS A C 1
ATOM 1596 O O . HIS A 1 229 ? 20.956 26.661 6.206 1.00 45.89 726 HIS A O 1
ATOM 1603 N N . GLU A 1 230 ? 20.947 28.905 6.578 1.00 44.61 727 GLU A N 1
ATOM 1604 C CA . GLU A 1 230 ? 21.468 29.304 5.264 1.00 46.36 727 GLU A CA 1
ATOM 1605 C C . GLU A 1 230 ? 22.916 28.936 5.148 1.00 48.87 727 GLU A C 1
ATOM 1606 O O . GLU A 1 230 ? 23.343 28.473 4.095 1.00 49.49 727 GLU A O 1
ATOM 1612 N N . VAL A 1 231 ? 23.683 29.156 6.226 1.00 44.69 728 VAL A N 1
ATOM 1613 C CA . VAL A 1 231 ? 25.103 28.799 6.297 1.00 43.49 728 VAL A CA 1
ATOM 1614 C C . VAL A 1 231 ? 25.237 27.281 6.027 1.00 46.47 728 VAL A C 1
ATOM 1615 O O . VAL A 1 231 ? 25.999 26.873 5.152 1.00 46.33 728 VAL A O 1
ATOM 1619 N N . VAL A 1 232 ? 24.421 26.483 6.730 1.00 42.01 729 VAL A N 1
ATOM 1620 C CA . VAL A 1 232 ? 24.399 25.025 6.662 1.00 42.04 729 VAL A CA 1
ATOM 1621 C C . VAL A 1 232 ? 23.961 24.550 5.288 1.00 48.34 729 VAL A C 1
ATOM 1622 O O . VAL A 1 232 ? 24.640 23.691 4.716 1.00 47.48 729 VAL A O 1
ATOM 1626 N N . GLU A 1 233 ? 22.903 25.164 4.712 1.00 46.21 730 GLU A N 1
ATOM 1627 C CA . GLU A 1 233 ? 22.456 24.805 3.358 1.00 46.65 730 GLU A CA 1
ATOM 1628 C C . GLU A 1 233 ? 23.604 24.896 2.351 1.00 49.42 730 GLU A C 1
ATOM 1629 O O . GLU A 1 233 ? 23.780 23.981 1.542 1.00 48.69 730 GLU A O 1
ATOM 1635 N N . ASN A 1 234 ? 24.434 25.954 2.457 1.00 45.87 731 ASN A N 1
ATOM 1636 C CA . ASN A 1 234 ? 25.589 26.122 1.581 1.00 45.25 731 ASN A CA 1
ATOM 1637 C C . ASN A 1 234 ? 26.686 25.136 1.891 1.00 48.11 731 ASN A C 1
ATOM 1638 O O . ASN A 1 234 ? 27.418 24.740 0.981 1.00 48.53 731 ASN A O 1
ATOM 1643 N N . LEU A 1 235 ? 26.837 24.757 3.177 1.00 43.24 732 LEU A N 1
ATOM 1644 C CA . LEU A 1 235 ? 27.869 23.777 3.538 1.00 41.84 732 LEU A CA 1
ATOM 1645 C C . LEU A 1 235 ? 27.466 22.374 3.061 1.00 43.92 732 LEU A C 1
ATOM 1646 O O . LEU A 1 235 ? 28.298 21.650 2.533 1.00 42.08 732 LEU A O 1
ATOM 1651 N N . LEU A 1 236 ? 26.183 22.024 3.189 1.00 42.81 733 LEU A N 1
ATOM 1652 C CA . LEU A 1 236 ? 25.676 20.714 2.784 1.00 43.79 733 LEU A CA 1
ATOM 1653 C C . LEU A 1 236 ? 25.683 20.496 1.271 1.00 51.64 733 LEU A C 1
ATOM 1654 O O . LEU A 1 236 ? 25.835 19.348 0.860 1.00 50.42 733 LEU A O 1
ATOM 1659 N N . ASN A 1 237 ? 25.620 21.577 0.445 1.00 51.58 734 ASN A N 1
ATOM 1660 C CA . ASN A 1 237 ? 25.696 21.456 -1.023 1.00 52.28 734 ASN A CA 1
ATOM 1661 C C . ASN A 1 237 ? 27.055 20.892 -1.448 1.00 57.41 734 ASN A C 1
ATOM 1662 O O . ASN A 1 237 ? 27.092 19.996 -2.289 1.00 56.97 734 ASN A O 1
ATOM 1667 N N . TYR A 1 238 ? 28.160 21.374 -0.830 1.00 55.58 735 TYR A N 1
ATOM 1668 C CA . TYR A 1 238 ? 29.515 20.877 -1.109 1.00 56.63 735 TYR A CA 1
ATOM 1669 C C . TYR A 1 238 ? 29.690 19.467 -0.521 1.00 53.94 735 TYR A C 1
ATOM 1670 O O . TYR A 1 238 ? 30.168 18.559 -1.196 1.00 52.35 735 TYR A O 1
ATOM 1679 N N . CYS A 1 239 ? 29.262 19.291 0.735 1.00 46.40 736 CYS A N 1
ATOM 1680 C CA . CYS A 1 239 ? 29.328 18.027 1.457 1.00 43.48 736 CYS A CA 1
ATOM 1681 C C . CYS A 1 239 ? 28.609 16.888 0.698 1.00 40.86 736 CYS A C 1
ATOM 1682 O O . CYS A 1 239 ? 29.208 15.835 0.470 1.00 38.89 736 CYS A O 1
ATOM 1685 N N . PHE A 1 240 ? 27.348 17.112 0.300 1.00 36.57 737 PHE A N 1
ATOM 1686 C CA . PHE A 1 240 ? 26.517 16.125 -0.426 1.00 36.72 737 PHE A CA 1
ATOM 1687 C C . PHE A 1 240 ? 27.095 15.765 -1.792 1.00 43.17 737 PHE A C 1
ATOM 1688 O O . PHE A 1 240 ? 27.165 14.585 -2.115 1.00 42.97 737 PHE A O 1
ATOM 1696 N N . GLN A 1 241 ? 27.641 16.760 -2.515 1.00 42.24 738 GLN A N 1
ATOM 1697 C CA . GLN A 1 241 ? 28.279 16.596 -3.828 1.00 43.02 738 GLN A CA 1
ATOM 1698 C C . GLN A 1 241 ? 29.508 15.682 -3.761 1.00 46.72 738 GLN A C 1
ATOM 1699 O O . GLN A 1 241 ? 29.572 14.703 -4.508 1.00 47.93 738 GLN A O 1
ATOM 1705 N N . THR A 1 242 ? 30.456 15.974 -2.830 1.00 41.49 739 THR A N 1
ATOM 1706 C CA . THR A 1 242 ? 31.700 15.210 -2.627 1.00 40.16 739 THR A CA 1
ATOM 1707 C C . THR A 1 242 ? 31.436 13.807 -2.114 1.00 43.71 739 THR A C 1
ATOM 1708 O O . THR A 1 242 ? 32.225 12.883 -2.381 1.00 43.98 739 THR A O 1
ATOM 1712 N N . PHE A 1 243 ? 30.342 13.647 -1.343 1.00 39.51 740 PHE A N 1
ATOM 1713 C CA . PHE A 1 243 ? 29.956 12.336 -0.822 1.00 38.53 740 PHE A CA 1
ATOM 1714 C C . PHE A 1 243 ? 29.402 11.469 -1.958 1.00 42.38 740 PHE A C 1
ATOM 1715 O O . PHE A 1 243 ? 29.834 10.328 -2.115 1.00 41.94 740 PHE A O 1
ATOM 1723 N N . LEU A 1 244 ? 28.438 12.007 -2.722 1.00 39.52 741 LEU A N 1
ATOM 1724 C CA . LEU A 1 244 ? 27.770 11.295 -3.825 1.00 39.36 741 LEU A CA 1
ATOM 1725 C C . LEU A 1 244 ? 28.670 10.977 -5.017 1.00 44.56 741 LEU A C 1
ATOM 1726 O O . LEU A 1 244 ? 28.495 9.926 -5.617 1.00 44.38 741 LEU A O 1
ATOM 1731 N N . ASP A 1 245 ? 29.611 11.876 -5.365 1.00 41.55 742 ASP A N 1
ATOM 1732 C CA . ASP A 1 245 ? 30.514 11.660 -6.497 1.00 41.08 742 ASP A CA 1
ATOM 1733 C C . ASP A 1 245 ? 31.757 10.864 -6.097 1.00 45.69 742 ASP A C 1
ATOM 1734 O O . ASP A 1 245 ? 32.771 11.450 -5.715 1.00 45.57 742 ASP A O 1
ATOM 1739 N N . LYS A 1 246 ? 31.697 9.533 -6.265 1.00 43.45 743 LYS A N 1
ATOM 1740 C CA . LYS A 1 246 ? 32.772 8.600 -5.901 1.00 43.26 743 LYS A CA 1
ATOM 1741 C C . LYS A 1 246 ? 34.023 8.747 -6.758 1.00 47.91 743 LYS A C 1
ATOM 1742 O O . LYS A 1 246 ? 35.087 8.329 -6.321 1.00 49.18 743 LYS A O 1
ATOM 1748 N N . THR A 1 247 ? 33.920 9.385 -7.936 1.00 43.45 744 THR A N 1
ATOM 1749 C CA . THR A 1 247 ? 35.074 9.627 -8.812 1.00 43.44 744 THR A CA 1
ATOM 1750 C C . THR A 1 247 ? 36.033 10.702 -8.218 1.00 47.72 744 THR A C 1
ATOM 1751 O O . THR A 1 247 ? 37.159 10.840 -8.699 1.00 47.79 744 THR A O 1
ATOM 1755 N N . MET A 1 248 ? 35.583 11.457 -7.177 1.00 43.16 745 MET A N 1
ATOM 1756 C CA . MET A 1 248 ? 36.392 12.486 -6.506 1.00 41.81 745 MET A CA 1
ATOM 1757 C C . MET A 1 248 ? 37.361 11.862 -5.499 1.00 43.73 745 MET A C 1
ATOM 1758 O O . MET A 1 248 ? 38.312 12.518 -5.072 1.00 43.35 745 MET A O 1
ATOM 1763 N N . SER A 1 249 ? 37.129 10.592 -5.129 1.00 39.65 746 SER A N 1
ATOM 1764 C CA . SER A 1 249 ? 37.936 9.853 -4.154 1.00 39.75 746 SER A CA 1
ATOM 1765 C C . SER A 1 249 ? 37.989 10.590 -2.790 1.00 43.45 746 SER A C 1
ATOM 1766 O O . SER A 1 249 ? 39.028 10.610 -2.113 1.00 42.74 746 SER A O 1
ATOM 1769 N N . ILE A 1 250 ? 36.868 11.233 -2.424 1.00 39.64 747 ILE A N 1
ATOM 1770 C CA . ILE A 1 250 ? 36.790 11.952 -1.160 1.00 40.34 747 ILE A CA 1
ATOM 1771 C C . ILE A 1 250 ? 36.033 11.079 -0.145 1.00 42.71 747 ILE A C 1
ATOM 1772 O O . ILE A 1 250 ? 34.828 10.849 -0.247 1.00 42.71 747 ILE A O 1
ATOM 1777 N N . GLU A 1 251 ? 36.799 10.566 0.798 1.00 38.67 748 GLU A N 1
ATOM 1778 C CA . GLU A 1 251 ? 36.383 9.663 1.860 1.00 38.75 748 GLU A CA 1
ATOM 1779 C C . GLU A 1 251 ? 35.651 10.388 2.998 1.00 42.34 748 GLU A C 1
ATOM 1780 O O . GLU A 1 251 ? 36.024 11.499 3.404 1.00 41.54 748 GLU A O 1
ATOM 1786 N N . PHE A 1 252 ? 34.642 9.706 3.537 1.00 36.81 749 PHE A N 1
ATOM 1787 C CA . PHE A 1 252 ? 33.908 10.130 4.710 1.00 36.62 749 PHE A CA 1
ATOM 1788 C C . PHE A 1 252 ? 33.951 8.972 5.697 1.00 40.74 749 PHE A C 1
ATOM 1789 O O . PHE A 1 252 ? 33.790 7.824 5.277 1.00 39.65 749 PHE A O 1
ATOM 1797 N N . PRO A 1 253 ? 34.224 9.230 6.998 1.00 37.35 750 PRO A N 1
ATOM 1798 C CA . PRO A 1 253 ? 34.208 8.120 7.970 1.00 36.96 750 PRO A CA 1
ATOM 1799 C C . PRO A 1 253 ? 32.769 7.686 8.184 1.00 40.44 750 PRO A C 1
ATOM 1800 O O . PRO A 1 253 ? 31.844 8.458 7.904 1.00 40.49 750 PRO A O 1
ATOM 1804 N N . GLU A 1 254 ? 32.584 6.445 8.630 1.00 37.32 751 GLU A N 1
ATOM 1805 C CA . GLU A 1 254 ? 31.289 5.818 8.895 1.00 36.57 751 GLU A CA 1
ATOM 1806 C C . GLU A 1 254 ? 30.271 6.769 9.589 1.00 39.92 751 GLU A C 1
ATOM 1807 O O . GLU A 1 254 ? 29.110 6.813 9.184 1.00 40.48 751 GLU A O 1
ATOM 1813 N N . MET A 1 255 ? 30.693 7.486 10.637 1.00 35.90 752 MET A N 1
ATOM 1814 C CA . MET A 1 255 ? 29.800 8.367 11.382 1.00 36.46 752 MET A CA 1
ATOM 1815 C C . MET A 1 255 ? 29.158 9.407 10.467 1.00 38.48 752 MET A C 1
ATOM 1816 O O . MET A 1 255 ? 27.953 9.638 10.550 1.00 37.76 752 MET A O 1
ATOM 1821 N N . LEU A 1 256 ? 29.956 9.988 9.559 1.00 33.59 753 LEU A N 1
ATOM 1822 C CA . LEU A 1 256 ? 29.447 10.978 8.630 1.00 32.38 753 LEU A CA 1
ATOM 1823 C C . LEU A 1 256 ? 28.725 10.345 7.486 1.00 36.93 753 LEU A C 1
ATOM 1824 O O . LEU A 1 256 ? 27.672 10.851 7.121 1.00 37.54 753 LEU A O 1
ATOM 1829 N N . ALA A 1 257 ? 29.262 9.234 6.919 1.00 32.69 754 ALA A N 1
ATOM 1830 C CA . ALA A 1 257 ? 28.611 8.501 5.822 1.00 32.65 754 ALA A CA 1
ATOM 1831 C C . ALA A 1 257 ? 27.138 8.190 6.194 1.00 37.67 754 ALA A C 1
ATOM 1832 O O . ALA A 1 257 ? 26.242 8.425 5.393 1.00 37.18 754 ALA A O 1
ATOM 1834 N N . GLU A 1 258 ? 26.913 7.709 7.422 1.00 34.51 755 GLU A N 1
ATOM 1835 C CA . GLU A 1 258 ? 25.616 7.380 7.996 1.00 34.76 755 GLU A CA 1
ATOM 1836 C C . GLU A 1 258 ? 24.723 8.627 8.179 1.00 38.92 755 GLU A C 1
ATOM 1837 O O . GLU A 1 258 ? 23.535 8.569 7.865 1.00 39.94 755 GLU A O 1
ATOM 1843 N N . ILE A 1 259 ? 25.284 9.761 8.649 1.00 34.19 756 ILE A N 1
ATOM 1844 C CA . ILE A 1 259 ? 24.493 10.986 8.775 1.00 33.05 756 ILE A CA 1
ATOM 1845 C C . ILE A 1 259 ? 24.052 11.477 7.385 1.00 37.38 756 ILE A C 1
ATOM 1846 O O . ILE A 1 259 ? 22.882 11.807 7.200 1.00 36.51 756 ILE A O 1
ATOM 1851 N N . ILE A 1 260 ? 24.992 11.521 6.420 1.00 33.83 757 ILE A N 1
ATOM 1852 C CA . ILE A 1 260 ? 24.749 12.007 5.061 1.00 33.27 757 ILE A CA 1
ATOM 1853 C C . ILE A 1 260 ? 23.707 11.156 4.324 1.00 40.94 757 ILE A C 1
ATOM 1854 O O . ILE A 1 260 ? 22.800 11.707 3.682 1.00 40.54 757 ILE A O 1
ATOM 1859 N N . THR A 1 261 ? 23.850 9.827 4.436 1.00 38.04 758 THR A N 1
ATOM 1860 C CA . THR A 1 261 ? 22.971 8.815 3.853 1.00 38.32 758 THR A CA 1
ATOM 1861 C C . THR A 1 261 ? 21.534 9.015 4.359 1.00 41.42 758 THR A C 1
ATOM 1862 O O . THR A 1 261 ? 20.602 8.937 3.572 1.00 40.68 758 THR A O 1
ATOM 1866 N N . ASN A 1 262 ? 21.374 9.286 5.661 1.00 37.24 759 ASN A N 1
ATOM 1867 C CA . ASN A 1 262 ? 20.082 9.519 6.297 1.00 36.86 759 ASN A CA 1
ATOM 1868 C C . ASN A 1 262 ? 19.459 10.844 5.852 1.00 41.42 759 ASN A C 1
ATOM 1869 O O . ASN A 1 262 ? 18.255 10.897 5.585 1.00 41.28 759 ASN A O 1
ATOM 1874 N N . GLN A 1 263 ? 20.283 11.910 5.810 1.00 36.54 760 GLN A N 1
ATOM 1875 C CA . GLN A 1 263 ? 19.855 13.264 5.511 1.00 36.18 760 GLN A CA 1
ATOM 1876 C C . GLN A 1 263 ? 19.514 13.554 4.075 1.00 41.00 760 GLN A C 1
ATOM 1877 O O . GLN A 1 263 ? 18.587 14.344 3.873 1.00 39.86 760 GLN A O 1
ATOM 1883 N N . ILE A 1 264 ? 20.275 13.004 3.081 1.00 38.63 761 ILE A N 1
ATOM 1884 C CA . ILE A 1 264 ? 20.023 13.277 1.660 1.00 38.78 761 ILE A CA 1
ATOM 1885 C C . ILE A 1 264 ? 18.503 12.997 1.300 1.00 47.07 761 ILE A C 1
ATOM 1886 O O . ILE A 1 264 ? 17.876 13.926 0.793 1.00 46.88 761 ILE A O 1
ATOM 1891 N N . PRO A 1 265 ? 17.883 11.820 1.619 1.00 46.31 762 PRO A N 1
ATOM 1892 C CA . PRO A 1 265 ? 16.450 11.623 1.299 1.00 47.23 762 PRO A CA 1
ATOM 1893 C C . PRO A 1 265 ? 15.485 12.581 2.003 1.00 51.81 762 PRO A C 1
ATOM 1894 O O . PRO A 1 265 ? 14.464 12.943 1.421 1.00 52.38 762 PRO A O 1
ATOM 1898 N N . LYS A 1 266 ? 15.778 12.943 3.264 1.00 47.96 763 LYS A N 1
ATOM 1899 C CA . LYS A 1 266 ? 14.955 13.848 4.069 1.00 47.07 763 LYS A CA 1
ATOM 1900 C C . LYS A 1 266 ? 14.836 15.220 3.403 1.00 52.10 763 LYS A C 1
ATOM 1901 O O . LYS A 1 266 ? 13.746 15.791 3.360 1.00 53.73 763 LYS A O 1
ATOM 1907 N N . TYR A 1 267 ? 15.936 15.696 2.816 1.00 47.55 764 TYR A N 1
ATOM 1908 C CA . TYR A 1 267 ? 15.989 16.944 2.073 1.00 47.99 764 TYR A CA 1
ATOM 1909 C C . TYR A 1 267 ? 15.194 16.840 0.760 1.00 54.22 764 TYR A C 1
ATOM 1910 O O . TYR A 1 267 ? 14.389 17.728 0.479 1.00 54.96 764 TYR A O 1
ATOM 1919 N N . SER A 1 268 ? 15.369 15.741 -0.004 1.00 50.52 765 SER A N 1
ATOM 1920 C CA . SER A 1 268 ? 14.680 15.579 -1.286 1.00 51.00 765 SER A CA 1
ATOM 1921 C C . SER A 1 268 ? 13.132 15.411 -1.144 1.00 53.42 765 SER A C 1
ATOM 1922 O O . SER A 1 268 ? 12.408 15.777 -2.062 1.00 52.35 765 SER A O 1
ATOM 1925 N N . ASN A 1 269 ? 12.650 14.927 0.017 1.00 48.63 766 ASN A N 1
ATOM 1926 C CA . ASN A 1 269 ? 11.235 14.725 0.318 1.00 48.12 766 ASN A CA 1
ATOM 1927 C C . ASN A 1 269 ? 10.616 15.848 1.173 1.00 50.01 766 ASN A C 1
ATOM 1928 O O . ASN A 1 269 ? 9.504 15.682 1.691 1.00 48.28 766 ASN A O 1
ATOM 1933 N N . GLY A 1 270 ? 11.347 16.952 1.353 1.00 45.10 767 GLY A N 1
ATOM 1934 C CA . GLY A 1 270 ? 10.888 18.079 2.158 1.00 43.86 767 GLY A CA 1
ATOM 1935 C C . GLY A 1 270 ? 10.637 17.757 3.615 1.00 47.83 767 GLY A C 1
ATOM 1936 O O . GLY A 1 270 ? 9.977 18.527 4.313 1.00 48.11 767 GLY A O 1
ATOM 1937 N N . ASN A 1 271 ? 11.185 16.631 4.097 1.00 44.61 768 ASN A N 1
ATOM 1938 C CA . ASN A 1 271 ? 11.037 16.216 5.477 1.00 44.47 768 ASN A CA 1
ATOM 1939 C C . ASN A 1 271 ? 12.020 16.966 6.387 1.00 52.63 768 ASN A C 1
ATOM 1940 O O . ASN A 1 271 ? 12.995 16.394 6.886 1.00 52.36 768 ASN A O 1
ATOM 1945 N N . ILE A 1 272 ? 11.754 18.267 6.574 1.00 50.54 769 ILE A N 1
ATOM 1946 C CA . ILE A 1 272 ? 12.518 19.179 7.425 1.00 50.59 769 ILE A CA 1
ATOM 1947 C C . ILE A 1 272 ? 11.733 20.484 7.693 1.00 54.09 769 ILE A C 1
ATOM 1948 O O . ILE A 1 272 ? 11.282 21.169 6.762 1.00 53.48 769 ILE A O 1
ATOM 1953 N N . LYS A 1 273 ? 11.580 20.813 8.976 1.00 48.77 770 LYS A N 1
ATOM 1954 C CA . LYS A 1 273 ? 10.967 22.062 9.398 1.00 46.88 770 LYS A CA 1
ATOM 1955 C C . LYS A 1 273 ? 12.056 22.814 10.153 1.00 47.55 770 LYS A C 1
ATOM 1956 O O . LYS A 1 273 ? 12.438 22.421 11.254 1.00 45.55 770 LYS A O 1
ATOM 1962 N N . LYS A 1 274 ? 12.612 23.832 9.502 1.00 44.30 771 LYS A N 1
ATOM 1963 C CA . LYS A 1 274 ? 13.642 24.704 10.048 1.00 44.16 771 LYS A CA 1
ATOM 1964 C C . LYS A 1 274 ? 12.950 25.725 10.946 1.00 51.11 771 LYS A C 1
ATOM 1965 O O . LYS A 1 274 ? 12.191 26.562 10.448 1.00 52.96 771 LYS A O 1
ATOM 1971 N N . LEU A 1 275 ? 13.160 25.627 12.271 1.00 46.63 772 LEU A N 1
ATOM 1972 C CA . LEU A 1 275 ? 12.546 26.550 13.219 1.00 46.40 772 LEU A CA 1
ATOM 1973 C C . LEU A 1 275 ? 13.219 27.910 13.112 1.00 53.59 772 LEU A C 1
ATOM 1974 O O . LEU A 1 275 ? 14.453 27.990 13.031 1.00 53.52 772 LEU A O 1
ATOM 1979 N N . LEU A 1 276 ? 12.401 28.979 13.045 1.00 51.20 773 LEU A N 1
ATOM 1980 C CA . LEU A 1 276 ? 12.898 30.346 12.917 1.00 51.54 773 LEU A CA 1
ATOM 1981 C C . LEU A 1 276 ? 12.426 31.215 14.049 1.00 56.57 773 LEU A C 1
ATOM 1982 O O . LEU A 1 276 ? 11.347 30.990 14.592 1.00 55.84 773 LEU A O 1
ATOM 1987 N N . PHE A 1 277 ? 13.254 32.185 14.436 1.00 55.19 774 PHE A N 1
ATOM 1988 C CA . PHE A 1 277 ? 12.896 33.130 15.494 1.00 55.64 774 PHE A CA 1
ATOM 1989 C C . PHE A 1 277 ? 12.193 34.337 14.860 1.00 62.70 774 PHE A C 1
ATOM 1990 O O . PHE A 1 277 ? 11.194 34.805 15.397 1.00 62.57 774 PHE A O 1
ATOM 1998 N N . HIS A 1 278 ? 12.691 34.781 13.690 1.00 62.01 775 HIS A N 1
ATOM 1999 C CA . HIS A 1 278 ? 12.174 35.887 12.887 1.00 63.69 775 HIS A CA 1
ATOM 2000 C C . HIS A 1 278 ? 11.663 35.373 11.537 1.00 70.69 775 HIS A C 1
ATOM 2001 O O . HIS A 1 278 ? 12.191 34.385 11.015 1.00 70.79 775 HIS A O 1
ATOM 2008 N N . GLN A 1 279 ? 10.655 36.066 10.955 1.00 68.69 776 GLN A N 1
ATOM 2009 C CA . GLN A 1 279 ? 10.104 35.728 9.639 1.00 92.52 776 GLN A CA 1
ATOM 2010 C C . GLN A 1 279 ? 10.204 36.913 8.698 1.00 115.18 776 GLN A C 1
ATOM 2011 O O . GLN A 1 279 ? 11.309 37.268 8.302 1.00 84.44 776 GLN A O 1
ATOM 2017 N N . GLU B 2 1 ? 19.518 0.515 9.909 1.00 74.79 741 GLU B N 1
ATOM 2018 C CA . GLU B 2 1 ? 19.555 1.796 9.198 1.00 74.25 741 GLU B CA 1
ATOM 2019 C C . GLU B 2 1 ? 20.699 2.694 9.706 1.00 73.73 741 GLU B C 1
ATOM 2020 O O . GLU B 2 1 ? 21.808 2.606 9.164 1.00 74.61 741 GLU B O 1
ATOM 2026 N N . ASN B 2 2 ? 20.448 3.530 10.741 1.00 64.73 742 ASN B N 1
ATOM 2027 C CA . ASN B 2 2 ? 21.484 4.408 11.309 1.00 62.36 742 ASN B CA 1
ATOM 2028 C C . ASN B 2 2 ? 22.094 3.787 12.585 1.00 58.85 742 ASN B C 1
ATOM 2029 O O . ASN B 2 2 ? 22.090 4.365 13.676 1.00 56.86 742 ASN B O 1
ATOM 2034 N N . ALA B 2 3 ? 22.634 2.584 12.383 1.00 52.21 743 ALA B N 1
ATOM 2035 C CA . ALA B 2 3 ? 23.242 1.656 13.324 1.00 50.35 743 ALA B CA 1
ATOM 2036 C C . ALA B 2 3 ? 24.233 2.279 14.313 1.00 47.83 743 ALA B C 1
ATOM 2037 O O . ALA B 2 3 ? 24.097 2.059 15.524 1.00 47.15 743 ALA B O 1
ATOM 2039 N N . LEU B 2 4 ? 25.226 3.034 13.806 1.00 38.93 744 LEU B N 1
ATOM 2040 C CA . LEU B 2 4 ? 26.255 3.657 14.632 1.00 37.01 744 LEU B CA 1
ATOM 2041 C C . LEU B 2 4 ? 25.690 4.707 15.556 1.00 42.93 744 LEU B C 1
ATOM 2042 O O . LEU B 2 4 ? 25.972 4.658 16.757 1.00 44.26 744 LEU B O 1
ATOM 2047 N N . LEU B 2 5 ? 24.888 5.658 15.022 1.00 38.34 745 LEU B N 1
ATOM 2048 C CA . LEU B 2 5 ? 24.312 6.699 15.878 1.00 36.68 745 LEU B CA 1
ATOM 2049 C C . LEU B 2 5 ? 23.407 6.082 16.977 1.00 40.62 745 LEU B C 1
ATOM 2050 O O . LEU B 2 5 ? 23.463 6.533 18.129 1.00 40.21 745 LEU B O 1
ATOM 2055 N N A ARG B 2 6 ? 22.606 5.059 16.612 0.50 37.49 746 ARG B N 1
ATOM 2056 N N B ARG B 2 6 ? 22.596 5.065 16.630 0.50 37.82 746 ARG B N 1
ATOM 2057 C CA A ARG B 2 6 ? 21.714 4.348 17.530 0.50 38.19 746 ARG B CA 1
ATOM 2058 C CA B ARG B 2 6 ? 21.729 4.418 17.617 0.50 38.67 746 ARG B CA 1
ATOM 2059 C C A ARG B 2 6 ? 22.528 3.713 18.670 0.50 42.46 746 ARG B C 1
ATOM 2060 C C B ARG B 2 6 ? 22.573 3.772 18.718 0.50 42.54 746 ARG B C 1
ATOM 2061 O O A ARG B 2 6 ? 22.151 3.851 19.834 0.50 42.24 746 ARG B O 1
ATOM 2062 O O B ARG B 2 6 ? 22.263 3.952 19.897 0.50 42.07 746 ARG B O 1
ATOM 2077 N N . TYR B 2 7 ? 23.678 3.098 18.331 1.00 39.04 747 TYR B N 1
ATOM 2078 C CA . TYR B 2 7 ? 24.606 2.456 19.274 1.00 38.80 747 TYR B CA 1
ATOM 2079 C C . TYR B 2 7 ? 25.192 3.478 20.259 1.00 42.24 747 TYR B C 1
ATOM 2080 O O . TYR B 2 7 ? 25.105 3.299 21.462 1.00 40.79 747 TYR B O 1
ATOM 2089 N N . LEU B 2 8 ? 25.693 4.588 19.739 1.00 40.04 748 LEU B N 1
ATOM 2090 C CA . LEU B 2 8 ? 26.284 5.656 20.529 1.00 39.65 748 LEU B CA 1
ATOM 2091 C C . LEU B 2 8 ? 25.316 6.303 21.513 1.00 42.90 748 LEU B C 1
ATOM 2092 O O . LEU B 2 8 ? 25.723 6.671 22.609 1.00 42.53 748 LEU B O 1
ATOM 2097 N N . LEU B 2 9 ? 24.052 6.428 21.131 1.00 39.85 749 LEU B N 1
ATOM 2098 C CA . LEU B 2 9 ? 23.022 6.999 21.988 1.00 40.11 749 LEU B CA 1
ATOM 2099 C C . LEU B 2 9 ? 22.562 5.996 23.043 1.00 49.09 749 LEU B C 1
ATOM 2100 O O . LEU B 2 9 ? 22.282 6.395 24.170 1.00 47.43 749 LEU B O 1
ATOM 2105 N N . ASP B 2 10 ? 22.475 4.701 22.666 1.00 49.89 750 ASP B N 1
ATOM 2106 C CA . ASP B 2 10 ? 22.006 3.621 23.523 1.00 51.24 750 ASP B CA 1
ATOM 2107 C C . ASP B 2 10 ? 23.020 3.116 24.512 1.00 55.37 750 ASP B C 1
ATOM 2108 O O . ASP B 2 10 ? 22.625 2.771 25.615 1.00 55.11 750 ASP B O 1
ATOM 2113 N N . LYS B 2 11 ? 24.308 3.044 24.129 1.00 53.14 751 LYS B N 1
ATOM 2114 C CA . LYS B 2 11 ? 25.397 2.579 25.006 1.00 53.74 751 LYS B CA 1
ATOM 2115 C C . LYS B 2 11 ? 25.575 3.500 26.236 1.00 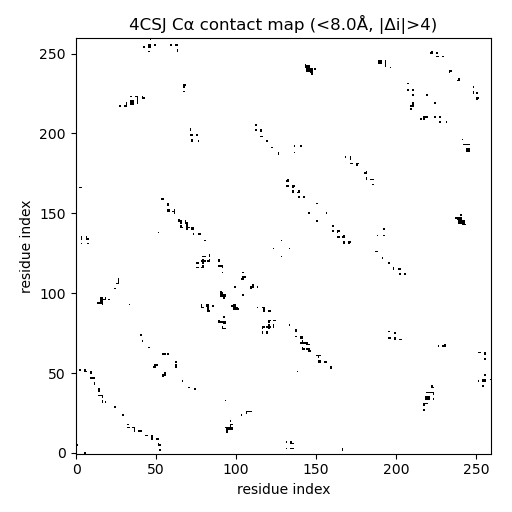62.74 751 LYS B C 1
ATOM 2116 O O . LYS B 2 11 ? 25.066 4.624 26.253 1.00 63.26 751 LYS B O 1
ATOM 2122 N N . ASP B 2 12 ? 26.311 3.023 27.245 1.00 62.12 752 ASP B N 1
ATOM 2123 C CA . ASP B 2 12 ? 26.641 3.816 28.430 1.00 62.76 752 ASP B CA 1
ATOM 2124 C C . ASP B 2 12 ? 27.932 4.566 28.117 1.00 66.58 752 ASP B C 1
ATOM 2125 O O . ASP B 2 12 ? 28.796 4.025 27.419 1.00 65.76 752 ASP B O 1
ATOM 2130 N N . ASP B 2 13 ? 28.057 5.819 28.598 1.00 63.57 753 ASP B N 1
ATOM 2131 C CA . ASP B 2 13 ? 29.261 6.625 28.348 1.00 74.39 753 ASP B CA 1
ATOM 2132 C C . ASP B 2 13 ? 30.284 6.567 29.485 1.00 114.83 753 ASP B C 1
ATOM 2133 O O . ASP B 2 13 ? 29.923 6.673 30.655 1.00 86.14 753 ASP B O 1
#

Solvent-accessible surface area: 12731 Å² total; per-residue (Å²): 154,84,38,11,49,62,3,68,112,38,46,48,136,75,21,129,22,71,15,77,87,102,73,113,48,47,22,133,43,0,28,25,24,32,23,78,6,6,2,114,39,1,77,30,10,2,130,13,0,26,50,5,45,22,2,98,109,5,80,50,55,4,5,12,20,0,1,3,8,2,2,25,8,8,36,1,0,28,17,0,23,49,0,18,132,124,8,114,80,47,39,0,8,30,1,64,44,1,54,0,52,147,145,26,32,113,39,98,101,4,120,68,34,3,73,38,19,24,90,0,1,48,24,0,96,147,11,95,1,29,83,52,0,4,3,0,0,11,1,3,3,1,2,12,6,2,22,125,142,24,16,142,26,55,162,60,0,72,114,15,31,97,53,2,24,129,12,0,21,128,4,6,69,141,118,110,50,88,76,71,93,27,154,72,37,65,94,76,0,0,100,5,6,16,17,1,25,121,7,12,89,48,12,6,78,75,13,31,119,10,27,106,57,144,127,73,74,20,97,26,23,117,4,5,28,20,1,0,80,24,0,42,64,43,66,95,102,41,46,35,116,75,25,86,57,30,203,190,7,67,34,2,96,132,14,0,88,80,142,99

Nearest PDB structures (foldseek):
  4csj-assembly1_B  TM=1.083E+00  e=3.679E+00  Homo sapiens
  6el6-assembly1_B  TM=1.062E+00  e=3.679E+00  Homo sapiens
  5g5w-assembly1_B  TM=1.062E+00  e=3.679E+00  Homo sapiens
  5nft-assembly1_B  TM=1.074E+00  e=3.679E+00  Homo sapiens
  5nfp-assembly1_B  TM=1.018E+00  e=3.679E+00  Homo sapiens

Secondary structure (DSSP, 8-state):
--HHHHHHHTPPPPPP----TTSPP-HHHHHHHHHHHHHHHHHHHHHHHHTSTTGGGS-HHHHHHHHHHHHHHHHHHHHHHHHHHH-SS--EEEETTEEE-TTGGGSTTHHHHHHHHHHHHHHHHHTT--HHHHHHHHHHHHTSEE-TT--TTHHHHHHHHHHHHHHHHHHHHTT---SHHHHHHHHHHHHHHHHHHHHHHHHHHHHHHHHH-GGG-----HHHHHHHHHHHHHHHTT--EE--S--/--HHHHHHHHS--